Protein AF-A0A9P7AI96-F1 (afdb_monomer)

Solvent-accessible surface area (backbone atoms only — not comparable to full-atom values): 14450 Å² total; per-residue (Å²): 136,65,70,68,61,54,54,55,55,61,53,55,73,40,72,49,89,81,36,71,69,90,65,82,80,61,58,61,54,46,83,60,77,81,39,54,90,60,24,50,65,48,54,74,77,40,64,97,53,53,81,90,67,62,69,77,79,81,57,46,69,71,34,50,53,47,50,50,54,52,48,54,53,41,73,73,51,68,87,84,77,56,64,81,70,60,60,67,58,54,54,45,53,54,44,75,63,40,52,69,54,50,55,50,48,52,54,62,54,70,55,90,68,56,87,86,48,46,63,63,49,49,31,52,53,45,60,56,38,48,75,67,40,60,92,75,70,70,70,61,101,78,55,73,43,86,84,48,65,70,70,68,47,48,64,44,32,51,52,35,28,34,65,90,48,48,68,64,63,74,66,69,58,74,65,42,76,31,39,49,50,51,51,50,50,51,43,52,51,36,36,54,53,23,50,47,47,44,51,49,41,47,53,36,50,43,59,57,42,33,81,91,57,61,90,83,49,100,60,84,66,58,69,67,60,54,51,51,53,48,50,53,46,40,50,52,49,51,64,72,73,104

Secondary structure (DSSP, 8-state):
--HHHHHHHHHHTTSSTT---SS---GGG---TT-TTT-GGGSGGGTT--GGG---TT--HHHHHHHHHHHHHHHT--TT-S----HHHHHHHHHHHHHHHHHHHHHHHT----TTTHHHHHHHHHHHHTTTS-TT-PPPTTS--TT--GGGGHHHHHHHHHTTTHHHHHTT----HHHHHHHHHHHHHHHHHHHHHHHHHHHHHHTT--TT-GGG-SSPPPHHHHHHHHHHHHHHHHHHH-

Sequence (242 aa):
MHPAVEVTHSSSWHDHYPGESRIMLDFSGLISFYGTALVPSLAPRRVGLKRWDHRVGGILSEDIERVQGRLSQALARPPVTTSGIDWKTVLQVVVDQYASRLEFMHHLLNLTLDDGSIFNHAQQIQRRLLFYTVFAALPPNNSVTANATNSWAVPVFRECATSHTAFIVCHGTTLMPSERLLLQAVRKTTHEVCRVATKMWASGMILGVDPLYPHWQELRPETDHIRTLMGEWEEDVTQLLS

Structure (mmCIF, N/CA/C/O backbone):
data_AF-A0A9P7AI96-F1
#
_entry.id   AF-A0A9P7AI96-F1
#
loop_
_atom_site.group_PDB
_atom_site.id
_atom_site.type_symbol
_atom_site.label_atom_id
_atom_site.label_alt_id
_atom_site.label_comp_id
_atom_site.label_asym_id
_atom_site.label_entity_id
_atom_site.label_seq_id
_atom_site.pdbx_PDB_ins_code
_atom_site.Cartn_x
_atom_site.Cartn_y
_atom_site.Cartn_z
_atom_site.occupancy
_atom_site.B_iso_or_equiv
_atom_site.auth_seq_id
_atom_site.auth_comp_id
_atom_site.auth_asym_id
_atom_site.auth_atom_id
_atom_site.pdbx_PDB_model_num
ATOM 1 N N . MET A 1 1 ? 17.218 -33.748 24.751 1.00 45.06 1 MET A N 1
ATOM 2 C CA . MET A 1 1 ? 16.376 -32.979 23.810 1.00 45.06 1 MET A CA 1
ATOM 3 C C . MET A 1 1 ? 15.682 -31.892 24.609 1.00 45.06 1 MET A C 1
ATOM 5 O O . MET A 1 1 ? 15.047 -32.214 25.603 1.00 45.06 1 MET A O 1
ATOM 9 N N . HIS A 1 2 ? 15.940 -30.623 24.287 1.00 44.00 2 HIS A N 1
ATOM 10 C CA . HIS A 1 2 ? 15.500 -29.489 25.101 1.00 44.00 2 HIS A CA 1
ATOM 11 C C . HIS A 1 2 ? 14.066 -29.068 24.728 1.00 44.00 2 HIS A C 1
ATOM 13 O O . HIS A 1 2 ? 13.848 -28.699 23.574 1.00 44.00 2 HIS A O 1
ATOM 19 N N . PRO A 1 3 ? 13.119 -29.040 25.683 1.00 53.94 3 PRO A N 1
ATOM 20 C CA . PRO A 1 3 ? 11.704 -28.731 25.432 1.00 53.94 3 PRO A CA 1
ATOM 21 C C . PRO A 1 3 ? 11.465 -27.323 24.860 1.00 53.94 3 PRO A C 1
ATOM 23 O O . PRO A 1 3 ? 10.452 -27.082 24.215 1.00 53.94 3 PRO A O 1
ATOM 26 N N . ALA A 1 4 ? 12.415 -26.397 25.028 1.00 52.97 4 ALA A N 1
ATOM 27 C CA . ALA A 1 4 ? 12.338 -25.059 24.444 1.00 52.97 4 ALA A CA 1
ATOM 28 C C . ALA A 1 4 ? 12.363 -25.069 22.904 1.00 52.97 4 ALA A C 1
ATOM 30 O O . ALA A 1 4 ? 11.643 -24.292 22.289 1.00 52.97 4 ALA A O 1
ATOM 31 N N . VAL A 1 5 ? 13.136 -25.972 22.286 1.00 57.72 5 VAL A N 1
ATOM 32 C CA . VAL A 1 5 ? 13.220 -26.090 20.817 1.00 57.72 5 VAL A CA 1
ATOM 33 C C . VAL A 1 5 ? 11.913 -26.641 20.244 1.00 57.72 5 VAL A C 1
ATOM 35 O O . VAL A 1 5 ? 11.461 -26.219 19.182 1.00 57.72 5 VAL A O 1
ATOM 38 N N . GLU A 1 6 ? 11.278 -27.554 20.976 1.00 51.00 6 GLU A N 1
ATOM 39 C CA . GLU A 1 6 ? 10.023 -28.188 20.575 1.00 51.00 6 GLU A CA 1
ATOM 40 C C . GLU A 1 6 ? 8.841 -27.212 20.665 1.00 51.00 6 GLU A C 1
ATOM 42 O O . GLU A 1 6 ? 8.034 -27.163 19.743 1.00 51.00 6 GLU A O 1
ATOM 47 N N . VAL A 1 7 ? 8.806 -26.344 21.686 1.00 56.41 7 VAL A N 1
ATOM 48 C CA . VAL A 1 7 ? 7.798 -25.272 21.821 1.00 56.41 7 VAL A CA 1
ATOM 49 C C . VAL A 1 7 ? 7.956 -24.186 20.750 1.00 56.41 7 VAL A C 1
ATOM 51 O O . VAL A 1 7 ? 6.962 -23.707 20.197 1.00 56.41 7 VAL A O 1
ATOM 54 N N . THR A 1 8 ? 9.190 -23.794 20.413 1.00 59.78 8 THR A N 1
ATOM 55 C CA . THR A 1 8 ? 9.420 -22.835 19.319 1.00 59.78 8 THR A CA 1
ATOM 56 C C . THR A 1 8 ? 9.048 -23.429 17.965 1.00 59.78 8 THR A C 1
ATOM 58 O O . THR A 1 8 ? 8.465 -22.740 17.135 1.00 59.78 8 THR A O 1
ATOM 61 N N . HIS A 1 9 ? 9.325 -24.720 17.761 1.00 58.28 9 HIS A N 1
ATOM 62 C CA . HIS A 1 9 ? 8.985 -25.406 16.522 1.00 58.28 9 HIS A CA 1
ATOM 63 C C . HIS A 1 9 ? 7.481 -25.657 16.407 1.00 58.28 9 HIS A C 1
ATOM 65 O O . HIS A 1 9 ? 6.947 -25.503 15.325 1.00 58.28 9 HIS A O 1
ATOM 71 N N . SER A 1 10 ? 6.772 -25.990 17.493 1.00 57.62 10 SER A N 1
ATOM 72 C CA . SER A 1 10 ? 5.313 -26.179 17.471 1.00 57.62 10 SER A CA 1
ATOM 73 C C . SER A 1 10 ? 4.556 -24.874 17.207 1.00 57.62 10 SER A C 1
ATOM 75 O O . SER A 1 10 ? 3.517 -24.888 16.556 1.00 57.62 10 SER A O 1
ATOM 77 N N . SER A 1 11 ? 5.086 -23.746 17.692 1.00 57.94 11 SER A N 1
ATOM 78 C CA . SER A 1 11 ? 4.485 -22.422 17.493 1.00 57.94 11 SER A CA 1
ATOM 79 C C . SER A 1 11 ? 4.601 -21.957 16.039 1.00 57.94 11 SER A C 1
ATOM 81 O O . SER A 1 11 ? 3.646 -21.389 15.513 1.00 57.94 11 SER A O 1
ATOM 83 N N . SER A 1 12 ? 5.705 -22.286 15.355 1.00 64.62 12 SER A N 1
ATOM 84 C CA . SER A 1 12 ? 5.924 -21.853 13.971 1.00 64.62 12 SER A CA 1
ATOM 85 C C . SER A 1 12 ? 4.991 -22.506 12.945 1.00 64.62 12 SER A C 1
ATOM 87 O O . SER A 1 12 ? 4.754 -21.943 11.874 1.00 64.62 12 SER A O 1
ATOM 89 N N . TRP A 1 13 ? 4.380 -23.654 13.271 1.00 56.12 13 TRP A N 1
ATOM 90 C CA . TRP A 1 13 ? 3.351 -24.274 12.420 1.00 56.12 13 TRP A CA 1
ATOM 91 C C . TRP A 1 13 ? 2.093 -23.413 12.287 1.00 56.12 13 TRP A C 1
ATOM 93 O O . TRP A 1 13 ? 1.356 -23.566 11.314 1.00 56.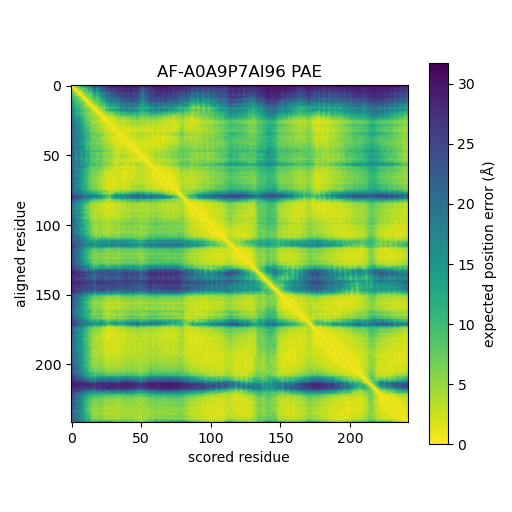12 13 TRP A O 1
ATOM 103 N N . HIS A 1 14 ? 1.849 -22.501 13.232 1.00 61.09 14 HIS A N 1
ATOM 104 C CA . HIS A 1 14 ? 0.712 -21.582 13.206 1.00 61.09 14 HIS A CA 1
ATOM 105 C C . HIS A 1 14 ? 1.072 -20.172 12.706 1.00 61.09 14 HIS A C 1
ATOM 107 O O . HIS A 1 14 ? 0.183 -19.323 12.644 1.00 61.09 14 HIS A O 1
ATOM 113 N N . ASP A 1 15 ? 2.326 -19.928 12.307 1.00 63.97 15 ASP A N 1
ATOM 114 C CA . ASP A 1 15 ? 2.778 -18.615 11.816 1.00 63.97 15 ASP A CA 1
ATOM 115 C C . ASP A 1 15 ? 2.247 -18.288 10.409 1.00 63.97 15 ASP A C 1
ATOM 117 O O . ASP A 1 15 ? 2.184 -17.123 10.016 1.00 63.97 15 ASP A O 1
ATOM 121 N N . HIS A 1 16 ? 1.838 -19.304 9.645 1.00 69.25 16 HIS A N 1
ATOM 122 C CA . HIS A 1 16 ? 1.348 -19.142 8.277 1.00 69.25 16 HIS A CA 1
ATOM 123 C C . HIS A 1 16 ? -0.180 -19.147 8.234 1.00 69.25 16 HIS A C 1
ATOM 125 O O . HIS A 1 16 ? -0.827 -19.938 8.923 1.00 69.25 16 HIS A O 1
ATOM 131 N N . TYR A 1 17 ? -0.769 -18.289 7.394 1.00 70.25 17 TYR A N 1
ATOM 132 C CA . TYR A 1 17 ? -2.218 -18.242 7.190 1.00 70.25 17 TYR A CA 1
ATOM 133 C C . TYR A 1 17 ? -2.779 -19.642 6.843 1.00 70.25 17 TYR A C 1
ATOM 135 O O . TYR A 1 17 ? -2.184 -20.342 6.022 1.00 70.25 17 TYR A O 1
ATOM 143 N N . PRO A 1 18 ? -3.921 -20.066 7.425 1.00 71.81 18 PRO A N 1
ATOM 144 C CA . PRO A 1 18 ? -4.840 -19.287 8.264 1.00 71.81 18 PRO A CA 1
ATOM 145 C C . PRO A 1 18 ? -4.467 -19.199 9.751 1.00 71.81 18 PRO A C 1
ATOM 147 O O . PRO A 1 18 ? -5.243 -18.599 10.507 1.00 71.81 18 PRO A O 1
ATOM 150 N N . GLY A 1 19 ? -3.322 -19.762 10.150 1.00 77.69 19 GLY A N 1
ATOM 151 C CA . GLY A 1 19 ? -2.830 -19.826 11.523 1.00 77.69 19 GLY A CA 1
ATOM 152 C C . GLY A 1 19 ? -3.783 -20.577 12.452 1.00 77.69 19 GLY A C 1
ATOM 153 O O . GLY A 1 19 ? -4.439 -21.544 12.056 1.00 77.69 19 GLY A O 1
ATOM 154 N N . GLU A 1 20 ? -3.890 -20.113 13.698 1.00 80.31 20 GLU A N 1
ATOM 155 C CA . GLU A 1 20 ? -4.934 -20.561 14.624 1.00 80.31 20 GLU A CA 1
ATOM 156 C C . GLU A 1 20 ? -6.314 -20.089 14.134 1.00 80.31 20 GLU A C 1
ATOM 158 O O . GLU A 1 20 ? -6.629 -18.899 14.119 1.00 80.31 20 GLU A O 1
ATOM 163 N N . SER A 1 21 ? -7.148 -21.041 13.720 1.00 79.94 21 SER A N 1
ATOM 164 C CA . SER A 1 21 ? -8.472 -20.787 13.140 1.00 79.94 21 SER A CA 1
ATOM 165 C C . SER A 1 21 ? -9.622 -20.999 14.124 1.00 79.94 21 SER A C 1
ATOM 167 O O . SER A 1 21 ? -10.738 -20.562 13.847 1.00 79.94 21 SER A O 1
ATOM 169 N N . ARG A 1 22 ? -9.366 -21.611 15.290 1.00 83.25 22 ARG A N 1
ATOM 170 C CA . ARG A 1 22 ? -10.374 -21.806 16.348 1.00 83.25 22 ARG A CA 1
ATOM 171 C C . ARG A 1 22 ? -10.683 -20.510 17.098 1.00 83.25 22 ARG A C 1
ATOM 173 O O . ARG A 1 22 ? -11.719 -20.418 17.750 1.00 83.25 22 ARG A O 1
ATOM 180 N N . ILE A 1 23 ? -9.796 -19.517 17.012 1.00 80.31 23 ILE A N 1
ATOM 181 C CA . ILE A 1 23 ? -9.973 -18.193 17.611 1.00 80.31 23 ILE A CA 1
ATOM 182 C C . ILE A 1 23 ? -10.429 -17.223 16.521 1.00 80.31 23 ILE A C 1
ATOM 184 O O . ILE A 1 23 ? -9.689 -16.915 15.587 1.00 80.31 23 ILE A O 1
ATOM 188 N N . MET A 1 24 ? -11.651 -16.714 16.656 1.00 81.44 24 MET A N 1
ATOM 189 C CA . MET A 1 24 ? -12.180 -15.672 15.779 1.00 81.44 24 MET A CA 1
ATOM 190 C C . MET A 1 24 ? -11.929 -14.299 16.399 1.00 81.44 24 MET A C 1
ATOM 192 O O . MET A 1 24 ? -12.411 -14.003 17.491 1.00 81.44 24 MET A O 1
ATOM 196 N N . LEU A 1 25 ? -11.167 -13.458 15.702 1.00 85.94 25 LEU A N 1
ATOM 197 C CA . LEU A 1 25 ? -10.899 -12.092 16.141 1.00 85.94 25 LEU A CA 1
ATOM 198 C C . LEU A 1 25 ? -12.109 -11.189 15.877 1.00 85.94 25 LEU A C 1
ATOM 200 O O . LEU A 1 25 ? -12.655 -11.170 14.774 1.00 85.94 25 LEU A O 1
ATOM 204 N N . ASP A 1 26 ? -12.481 -10.386 16.873 1.00 87.94 26 ASP A N 1
ATOM 205 C CA . ASP A 1 26 ? -13.500 -9.347 16.727 1.00 87.94 26 ASP A CA 1
ATOM 206 C C . ASP A 1 26 ? -12.894 -8.060 16.139 1.00 87.94 26 ASP A C 1
ATOM 208 O O . ASP A 1 26 ? -12.471 -7.148 16.854 1.00 87.94 26 ASP A O 1
ATOM 212 N N . PHE A 1 27 ? -12.860 -7.965 14.809 1.00 90.19 27 PHE A N 1
ATOM 213 C CA . PHE A 1 27 ? -12.368 -6.771 14.111 1.00 90.19 27 PHE A CA 1
ATOM 214 C C . PHE A 1 27 ? -13.239 -5.527 14.356 1.00 90.19 27 PHE A C 1
ATOM 216 O O . PHE A 1 27 ? -12.738 -4.396 14.332 1.00 90.19 27 PHE A O 1
ATOM 223 N N . SER A 1 28 ? -14.527 -5.703 14.658 1.00 89.44 28 SER A N 1
ATOM 224 C CA . SER A 1 28 ? -15.455 -4.606 14.965 1.00 89.44 28 SER A CA 1
ATOM 225 C C . SER A 1 28 ? -15.240 -4.014 16.370 1.00 89.44 28 SER A C 1
ATOM 227 O O . SER A 1 28 ? -15.646 -2.878 16.638 1.00 89.44 28 SER A O 1
ATOM 229 N N . GLY A 1 29 ? -14.571 -4.760 17.254 1.00 89.31 29 GLY A N 1
ATOM 230 C CA . GLY A 1 29 ? -14.118 -4.336 18.582 1.00 89.31 29 GLY A CA 1
ATOM 231 C C . GLY A 1 29 ? -12.631 -3.968 18.666 1.00 89.31 29 GLY A C 1
ATOM 232 O O . GLY A 1 29 ? -12.168 -3.579 19.737 1.00 89.31 29 GLY A O 1
ATOM 233 N N . LEU A 1 30 ? -11.877 -4.061 17.563 1.00 90.75 30 LEU A N 1
ATOM 234 C CA . LEU A 1 30 ? -10.433 -3.818 17.552 1.00 90.75 30 LEU A CA 1
ATOM 235 C C . LEU A 1 30 ? -10.080 -2.397 18.021 1.00 90.75 30 LEU A C 1
ATOM 237 O O . LEU A 1 30 ? -10.640 -1.398 17.560 1.00 90.75 30 LEU A O 1
ATOM 241 N N . ILE A 1 31 ? -9.063 -2.304 18.876 1.00 92.56 31 ILE A N 1
ATOM 242 C CA . ILE A 1 31 ? -8.480 -1.038 19.319 1.00 92.56 31 ILE A CA 1
ATOM 243 C C . ILE A 1 31 ? -7.074 -0.938 18.757 1.00 92.56 31 ILE A C 1
ATOM 245 O O . ILE A 1 31 ? -6.249 -1.828 18.947 1.00 92.56 31 ILE A O 1
ATOM 249 N N . SER A 1 32 ? -6.797 0.162 18.065 1.00 91.50 32 SER A N 1
ATOM 250 C CA . SER A 1 32 ? -5.503 0.392 17.442 1.00 91.50 32 SER A CA 1
ATOM 251 C C . SER A 1 32 ? -4.945 1.749 17.834 1.00 91.50 32 SER A C 1
ATOM 253 O O . SER A 1 32 ? -5.579 2.785 17.633 1.00 91.50 32 SER A O 1
ATOM 255 N N . PHE A 1 33 ? -3.702 1.741 18.309 1.00 93.19 33 PHE A N 1
ATOM 256 C CA . PHE A 1 33 ? -2.918 2.946 18.573 1.00 93.19 33 PHE A CA 1
ATOM 257 C C . PHE A 1 33 ? -2.411 3.616 17.285 1.00 93.19 33 PHE A C 1
ATOM 259 O O . PHE A 1 33 ? -1.790 4.677 17.343 1.00 93.19 33 PHE A O 1
ATOM 266 N N . TYR A 1 34 ? -2.640 3.011 16.115 1.00 90.94 34 TYR A N 1
ATOM 267 C CA . TYR A 1 34 ? -2.316 3.606 14.816 1.00 90.94 34 TYR A CA 1
ATOM 268 C C . TYR A 1 34 ? -3.404 4.553 14.297 1.00 90.94 34 TYR A C 1
ATOM 270 O O . TYR A 1 34 ? -3.131 5.361 13.411 1.00 90.94 34 TYR A O 1
ATOM 278 N N . GLY A 1 35 ? -4.617 4.502 14.855 1.00 90.00 35 GLY A N 1
ATOM 279 C CA . GLY A 1 35 ? -5.692 5.415 14.483 1.00 90.00 35 GLY A CA 1
ATOM 280 C C . GLY A 1 35 ? -5.448 6.819 15.031 1.00 90.00 35 GLY A C 1
ATOM 281 O O . GLY A 1 35 ? -5.635 7.053 16.222 1.00 90.00 35 GLY A O 1
ATOM 282 N N . THR A 1 36 ? -5.106 7.773 14.164 1.00 90.50 36 THR A N 1
ATOM 283 C CA . THR A 1 36 ? -4.853 9.174 14.557 1.00 90.50 36 THR A CA 1
ATOM 284 C C . THR A 1 36 ? -6.092 9.886 15.098 1.00 90.50 36 THR A C 1
ATOM 286 O O . THR A 1 36 ? -5.965 10.859 15.829 1.00 90.50 36 THR A O 1
ATOM 289 N N . ALA A 1 37 ? -7.294 9.385 14.798 1.00 91.06 37 ALA A N 1
ATOM 290 C CA . ALA A 1 37 ? -8.530 9.873 15.404 1.00 91.06 37 ALA A CA 1
ATOM 291 C C . ALA A 1 37 ? -8.644 9.499 16.895 1.00 91.06 37 ALA A C 1
ATOM 293 O O . ALA A 1 37 ? -9.174 10.278 17.685 1.00 91.06 37 ALA A O 1
ATOM 294 N N . LEU A 1 38 ? -8.152 8.315 17.282 1.00 93.00 38 LEU A N 1
ATOM 295 C CA . LEU A 1 38 ? -8.210 7.827 18.663 1.00 93.00 38 LEU A CA 1
ATOM 296 C C . LEU A 1 38 ? -6.993 8.284 19.471 1.00 93.00 38 LEU A C 1
ATOM 298 O O . LEU A 1 38 ? -7.151 8.703 20.611 1.00 93.00 38 LEU A O 1
ATOM 302 N N . VAL A 1 39 ? -5.804 8.214 18.867 1.00 94.81 39 VAL A N 1
ATOM 303 C CA . VAL A 1 39 ? -4.517 8.482 19.524 1.00 94.81 39 VAL A CA 1
ATOM 304 C C . VAL A 1 39 ? -3.649 9.420 18.661 1.00 94.81 39 VAL A C 1
ATOM 306 O O . VAL A 1 39 ? -2.632 8.994 18.097 1.00 94.81 39 VAL A O 1
ATOM 309 N N . PRO A 1 40 ? -4.057 10.689 18.462 1.00 94.88 40 PRO A N 1
ATOM 310 C CA . PRO A 1 40 ? -3.299 11.656 17.670 1.00 94.88 40 PRO A CA 1
ATOM 311 C C . PRO A 1 40 ? -1.906 11.939 18.242 1.00 94.88 40 PRO A C 1
ATOM 313 O O . PRO A 1 40 ? -0.987 12.216 17.469 1.00 94.88 40 PRO A O 1
ATOM 316 N N . SER A 1 41 ? -1.702 11.825 19.560 1.00 94.88 41 SER A N 1
ATOM 317 C CA . SER A 1 41 ? -0.440 12.215 20.196 1.00 94.88 41 SER A CA 1
ATOM 318 C C . SER A 1 41 ? 0.748 11.334 19.799 1.00 94.88 41 SER A C 1
ATOM 320 O O . SER A 1 41 ? 1.903 11.741 19.933 1.00 94.88 41 SER A O 1
ATOM 322 N N . LEU A 1 42 ? 0.487 10.115 19.317 1.00 94.31 42 LEU A N 1
ATOM 323 C CA . LEU A 1 42 ? 1.524 9.178 18.886 1.00 94.31 42 LEU A CA 1
ATOM 324 C C . LEU A 1 42 ? 1.943 9.364 17.424 1.00 94.31 42 LEU A C 1
ATOM 326 O O . LEU A 1 42 ? 2.996 8.863 17.042 1.00 94.31 42 LEU A O 1
ATOM 330 N N . ALA A 1 43 ? 1.161 10.068 16.600 1.00 92.75 43 ALA A N 1
ATOM 331 C CA . ALA A 1 43 ? 1.486 10.275 15.189 1.00 92.75 43 ALA A CA 1
ATOM 332 C C . ALA A 1 43 ? 2.836 10.993 14.965 1.00 92.75 43 ALA A C 1
ATOM 334 O O . ALA A 1 43 ? 3.686 10.418 14.284 1.00 92.75 43 ALA A O 1
ATOM 335 N N . PRO A 1 44 ? 3.105 12.176 15.562 1.00 92.94 44 PRO A N 1
ATOM 336 C CA . PRO A 1 44 ? 4.378 12.871 15.350 1.00 92.94 44 PRO A CA 1
ATOM 337 C C . PRO A 1 44 ? 5.576 12.091 15.905 1.00 92.94 44 PRO A C 1
ATOM 339 O O . PRO A 1 44 ? 6.681 12.208 15.392 1.00 92.94 44 PRO A O 1
ATOM 342 N N . ARG A 1 45 ? 5.361 11.240 16.916 1.00 91.50 45 ARG A N 1
ATOM 343 C CA . ARG A 1 45 ? 6.416 10.421 17.532 1.00 91.50 45 ARG A CA 1
ATOM 344 C C . ARG A 1 45 ? 6.904 9.273 16.646 1.00 91.50 45 ARG A C 1
ATOM 346 O O . ARG A 1 45 ? 7.895 8.644 16.990 1.00 91.50 45 ARG A O 1
ATOM 353 N N . ARG A 1 46 ? 6.196 8.968 15.558 1.00 91.56 46 ARG A N 1
ATOM 354 C CA . ARG A 1 46 ? 6.535 7.888 14.616 1.00 91.56 46 ARG A CA 1
ATOM 355 C C . ARG A 1 46 ? 7.281 8.386 13.383 1.00 91.56 46 ARG A C 1
ATOM 357 O O . ARG A 1 46 ? 7.784 7.577 12.614 1.00 91.56 46 ARG A O 1
ATOM 364 N N . VAL A 1 47 ? 7.332 9.699 13.169 1.00 90.69 47 VAL A N 1
ATOM 365 C CA . VAL A 1 47 ? 7.953 10.282 11.978 1.00 90.69 47 VAL A CA 1
ATOM 366 C C . VAL A 1 47 ? 9.440 9.929 11.947 1.00 90.69 47 VAL A C 1
ATOM 368 O O . VAL A 1 47 ? 10.147 10.131 12.931 1.00 90.69 47 VAL A O 1
ATOM 371 N N . GLY A 1 48 ? 9.901 9.387 10.817 1.00 88.31 48 GLY A N 1
ATOM 372 C CA . GLY A 1 48 ? 11.295 8.980 10.618 1.00 88.31 48 GLY A CA 1
ATOM 373 C C . GLY A 1 48 ? 11.711 7.701 11.354 1.00 88.31 48 GLY A C 1
ATOM 374 O O . GLY A 1 48 ? 12.882 7.336 11.298 1.00 88.31 48 GLY A O 1
ATOM 375 N N . LEU A 1 49 ? 10.786 7.016 12.036 1.00 90.25 49 LEU A N 1
ATOM 376 C CA . LEU A 1 49 ? 11.055 5.747 12.709 1.00 90.25 49 LEU A CA 1
ATOM 377 C C . LEU A 1 49 ? 10.562 4.566 11.878 1.00 90.25 49 LEU A C 1
ATOM 379 O O . LEU A 1 49 ? 9.542 4.643 11.194 1.00 90.25 49 LEU A O 1
ATOM 383 N N . LYS A 1 50 ? 11.259 3.435 12.001 1.00 87.31 50 LYS A N 1
ATOM 384 C CA . LYS A 1 50 ? 10.793 2.173 11.429 1.00 87.31 50 LYS A CA 1
ATOM 385 C C . LYS A 1 50 ? 9.661 1.604 12.279 1.00 87.31 50 LYS A C 1
ATOM 387 O O . LYS A 1 50 ? 9.574 1.846 13.485 1.00 87.31 50 LYS A O 1
ATOM 392 N N . ARG A 1 51 ? 8.801 0.779 11.673 1.00 84.75 51 ARG A N 1
ATOM 393 C CA . ARG A 1 51 ? 7.601 0.240 12.342 1.00 84.75 51 ARG A CA 1
ATOM 394 C C . ARG A 1 51 ? 7.912 -0.496 13.652 1.00 84.75 51 ARG A C 1
ATOM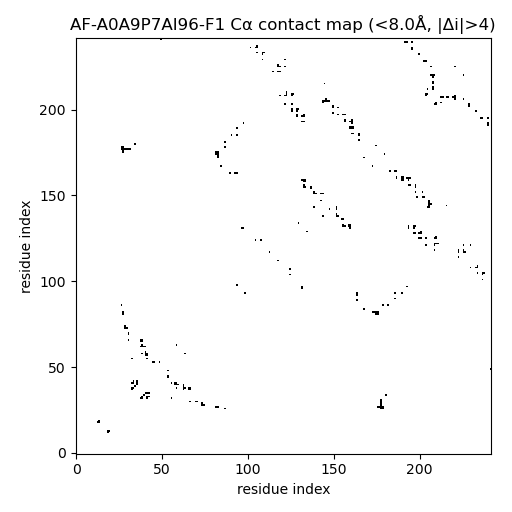 396 O O . ARG A 1 51 ? 7.150 -0.372 14.608 1.00 84.75 51 ARG A O 1
ATOM 403 N N . TRP A 1 52 ? 9.015 -1.241 13.712 1.00 87.50 52 TRP A N 1
ATOM 404 C CA . TRP A 1 52 ? 9.441 -1.966 14.918 1.00 87.50 52 TRP A CA 1
ATOM 405 C C . TRP A 1 52 ? 10.024 -1.064 16.010 1.00 87.50 52 TRP A C 1
ATOM 407 O O . TRP A 1 52 ? 10.163 -1.513 17.147 1.00 87.50 52 TRP A O 1
ATOM 417 N N . ASP A 1 53 ? 10.305 0.203 15.709 1.00 90.69 53 ASP A N 1
ATOM 418 C CA . ASP A 1 53 ? 10.759 1.218 16.664 1.00 90.69 53 ASP A CA 1
ATOM 419 C C . ASP A 1 53 ? 9.601 2.064 17.205 1.00 90.69 53 ASP A C 1
ATOM 421 O O . ASP A 1 53 ? 9.775 2.849 18.136 1.00 90.69 53 ASP A O 1
ATOM 425 N N . HIS A 1 54 ? 8.382 1.872 16.693 1.00 93.06 54 HIS A N 1
ATOM 426 C CA . HIS A 1 54 ? 7.205 2.531 17.239 1.00 93.06 54 HIS A CA 1
ATOM 427 C C . HIS A 1 54 ? 6.957 2.085 18.685 1.00 93.06 54 HIS A C 1
ATOM 429 O O . HIS A 1 54 ? 6.903 0.893 19.004 1.00 93.06 54 HIS A O 1
ATOM 435 N N . ARG A 1 55 ? 6.773 3.058 19.578 1.00 91.06 55 ARG A N 1
ATOM 436 C CA . ARG A 1 55 ? 6.456 2.835 20.993 1.00 91.06 55 ARG A CA 1
ATOM 437 C C . ARG A 1 55 ? 5.181 3.583 21.366 1.00 91.06 55 ARG A C 1
ATOM 439 O O . ARG A 1 55 ? 4.835 4.593 20.759 1.00 91.06 55 ARG A O 1
ATOM 446 N N . VAL A 1 56 ? 4.489 3.077 22.386 1.00 92.12 56 VAL A N 1
ATOM 447 C CA . VAL A 1 56 ? 3.322 3.745 22.998 1.00 92.12 56 VAL A CA 1
ATOM 448 C C . VAL A 1 56 ? 3.763 4.788 24.041 1.00 92.12 56 VAL A C 1
ATOM 450 O O . VAL A 1 56 ? 2.965 5.603 24.490 1.00 92.12 56 VAL A O 1
ATOM 453 N N . GLY A 1 57 ? 5.050 4.802 24.409 1.00 90.88 57 GLY A N 1
ATOM 454 C CA . GLY A 1 57 ? 5.612 5.770 25.349 1.00 90.88 57 GLY A CA 1
ATOM 455 C C . GLY A 1 57 ? 5.386 7.222 24.913 1.00 90.88 57 GLY A C 1
ATOM 456 O O . GLY A 1 57 ? 5.552 7.570 23.744 1.00 90.88 57 GLY A O 1
ATOM 457 N N . GLY A 1 58 ? 5.007 8.075 25.869 1.00 86.81 58 GLY A N 1
ATOM 458 C CA . GLY A 1 58 ? 4.718 9.490 25.618 1.00 86.81 58 GLY A CA 1
ATOM 459 C C . GLY A 1 58 ? 3.337 9.769 25.011 1.00 86.81 58 GLY A C 1
ATOM 460 O O . GLY A 1 58 ? 3.125 10.864 24.481 1.00 86.81 58 GLY A O 1
ATOM 461 N N . ILE A 1 59 ? 2.421 8.795 25.063 1.00 94.94 59 ILE A N 1
ATOM 462 C CA . ILE A 1 59 ? 0.984 9.010 24.852 1.00 94.94 59 ILE A CA 1
ATOM 463 C C . ILE A 1 59 ? 0.438 10.011 25.886 1.00 94.94 59 ILE A C 1
ATOM 465 O O . ILE A 1 59 ? 0.847 9.988 27.047 1.00 94.94 59 ILE A O 1
ATOM 469 N N . LEU A 1 60 ? -0.451 10.911 25.460 1.00 96.06 60 LEU A N 1
ATOM 470 C CA . LEU A 1 60 ? -1.083 11.882 26.359 1.00 96.06 60 LEU A CA 1
ATOM 471 C C . LEU A 1 60 ? -2.176 11.220 27.204 1.00 96.06 60 LEU A C 1
ATOM 473 O O . LEU A 1 60 ? -2.838 10.290 26.745 1.00 96.06 60 LEU A O 1
ATOM 477 N N . SER A 1 61 ? -2.405 11.733 28.415 1.00 96.31 61 SER A N 1
ATOM 478 C CA . SER A 1 61 ? -3.452 11.222 29.313 1.00 96.31 61 SER A CA 1
ATOM 479 C C . SER A 1 61 ? -4.839 11.247 28.666 1.00 96.31 61 SER A C 1
ATOM 481 O O . SER A 1 61 ? -5.576 10.274 28.770 1.00 96.31 61 SER A O 1
ATOM 483 N N . GLU A 1 62 ? -5.151 12.294 27.899 1.00 96.38 62 GLU A N 1
ATOM 484 C CA . GLU A 1 62 ? -6.408 12.416 27.146 1.00 96.38 62 GLU A CA 1
ATOM 485 C C . GLU A 1 62 ? -6.592 11.286 26.117 1.00 96.38 62 GLU A C 1
ATOM 487 O O . GLU A 1 62 ? -7.694 10.775 25.906 1.00 96.38 62 GLU A O 1
ATOM 492 N N . ASP A 1 63 ? -5.509 10.863 25.463 1.00 96.94 63 ASP A N 1
ATOM 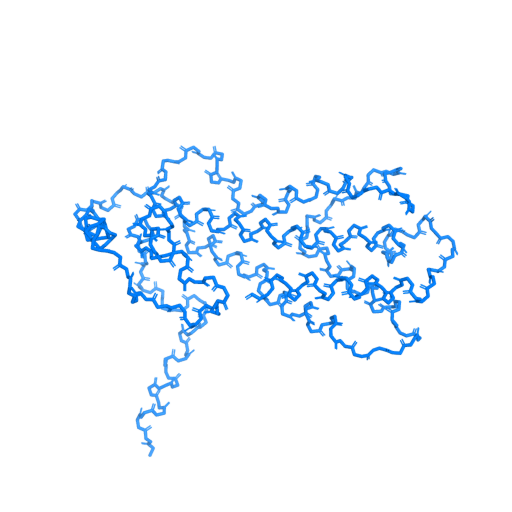493 C CA . ASP A 1 63 ? -5.535 9.752 24.512 1.00 96.94 63 ASP A CA 1
ATOM 494 C C . ASP A 1 63 ? -5.703 8.416 25.248 1.00 96.94 63 ASP A C 1
ATOM 496 O O . ASP A 1 63 ? -6.436 7.546 24.774 1.00 96.94 63 ASP A O 1
ATOM 500 N N . ILE A 1 64 ? -5.075 8.256 26.420 1.00 96.12 64 ILE A N 1
ATOM 501 C CA . ILE A 1 64 ? -5.261 7.078 27.281 1.00 96.12 64 ILE A CA 1
ATOM 502 C C . ILE A 1 64 ? -6.730 6.958 27.698 1.00 96.12 64 ILE A C 1
ATOM 504 O O . ILE A 1 64 ? -7.316 5.887 27.540 1.00 96.12 64 ILE A O 1
ATOM 508 N N . GLU A 1 65 ? -7.338 8.041 28.181 1.00 97.00 65 GLU A N 1
ATOM 509 C CA . GLU A 1 65 ? -8.744 8.063 28.599 1.00 97.00 65 GLU A CA 1
ATOM 510 C C . GLU A 1 65 ? -9.678 7.701 27.440 1.00 97.00 65 GLU A C 1
ATOM 512 O O . GLU A 1 65 ? -10.585 6.879 27.597 1.00 97.00 65 GLU A O 1
ATOM 517 N N . ARG A 1 66 ? -9.420 8.227 26.235 1.00 95.69 66 ARG A N 1
ATOM 518 C CA . ARG A 1 66 ? -10.181 7.857 25.032 1.00 95.69 66 ARG A CA 1
ATOM 519 C C . ARG A 1 66 ? -10.029 6.385 24.670 1.00 95.69 66 ARG A C 1
ATOM 521 O O . ARG A 1 66 ? -11.020 5.740 24.322 1.00 95.69 66 ARG A O 1
ATOM 528 N N . VAL A 1 67 ? -8.816 5.838 24.751 1.00 95.38 67 VAL A N 1
ATOM 529 C CA . VAL A 1 67 ? -8.554 4.411 24.505 1.00 95.38 67 VAL A CA 1
ATOM 530 C C . VAL A 1 67 ? -9.287 3.542 25.525 1.00 95.38 67 VAL A C 1
ATOM 532 O O . VAL A 1 67 ? -9.949 2.582 25.133 1.00 95.38 67 VAL A O 1
ATOM 535 N N . GLN A 1 68 ? -9.226 3.891 26.810 1.00 96.00 68 GLN A N 1
ATOM 536 C CA . GLN A 1 68 ? -9.934 3.178 27.875 1.00 96.00 68 GLN A CA 1
ATOM 537 C C . GLN A 1 68 ? -11.451 3.248 27.687 1.00 96.00 68 GLN A C 1
ATOM 539 O O . GLN A 1 68 ? -12.124 2.222 27.743 1.00 96.00 68 GLN A O 1
ATOM 544 N N . GLY A 1 69 ? -11.995 4.426 27.372 1.00 95.19 69 GLY A N 1
ATOM 545 C CA . GLY A 1 69 ? -13.413 4.587 27.059 1.00 95.19 69 GLY A CA 1
ATOM 546 C C . GLY A 1 69 ? -13.838 3.737 25.861 1.00 95.19 69 GLY A C 1
ATOM 547 O O . GLY A 1 69 ? -14.876 3.073 25.898 1.00 95.19 69 GLY A O 1
ATOM 548 N N . ARG A 1 70 ? -13.006 3.686 24.813 1.00 92.44 70 ARG A N 1
ATOM 549 C CA . ARG A 1 70 ? -13.253 2.843 23.639 1.00 92.44 70 ARG A CA 1
ATOM 550 C C . ARG A 1 70 ? -13.217 1.352 23.976 1.00 92.44 70 ARG A C 1
ATOM 552 O O . ARG A 1 70 ? -14.041 0.609 23.449 1.00 92.44 70 ARG A O 1
ATOM 559 N N . LEU A 1 71 ? -12.307 0.930 24.853 1.00 94.19 71 LEU A N 1
ATOM 560 C CA . LEU A 1 71 ? -12.224 -0.446 25.341 1.00 94.19 71 LEU A CA 1
ATOM 561 C C . LEU A 1 71 ? -13.472 -0.845 26.118 1.00 94.19 71 LEU A C 1
ATOM 563 O O . LEU A 1 71 ? -14.079 -1.865 25.802 1.00 94.19 71 LEU A O 1
ATOM 567 N N . SER A 1 72 ? -13.905 -0.012 27.060 1.00 94.31 72 SER A N 1
ATOM 568 C CA . SER A 1 72 ? -15.129 -0.253 27.826 1.00 94.31 72 SER 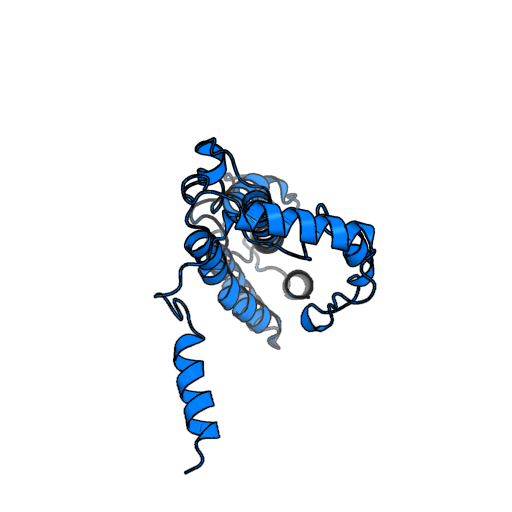A CA 1
ATOM 569 C C . SER A 1 72 ? -16.352 -0.390 26.914 1.00 94.31 72 SER A C 1
ATOM 571 O O . SER A 1 72 ? -17.155 -1.303 27.090 1.00 94.31 72 SER A O 1
ATOM 573 N N . GLN A 1 73 ? -16.467 0.457 25.884 1.00 90.69 73 GLN A N 1
ATOM 574 C CA . GLN A 1 73 ? -17.538 0.352 24.886 1.00 90.69 73 GLN A CA 1
ATOM 575 C C . GLN A 1 73 ? -17.465 -0.940 24.066 1.00 90.69 73 GLN A C 1
ATOM 577 O O . GLN A 1 73 ? -18.501 -1.535 23.784 1.00 90.69 73 GLN A O 1
ATOM 582 N N . ALA A 1 74 ? -16.265 -1.365 23.659 1.00 89.50 74 ALA A N 1
ATOM 583 C CA . ALA A 1 74 ? -16.084 -2.589 22.885 1.00 89.50 74 ALA A CA 1
ATOM 584 C C . ALA A 1 74 ? -16.451 -3.838 23.703 1.00 89.50 74 ALA A C 1
ATOM 586 O O . ALA A 1 74 ? -17.114 -4.726 23.177 1.00 89.50 74 ALA A O 1
ATOM 587 N N . LEU A 1 75 ? -16.084 -3.872 24.988 1.00 90.00 75 LEU A N 1
ATOM 588 C CA . LEU A 1 75 ? -16.380 -4.986 25.896 1.00 90.00 75 LEU A CA 1
ATOM 589 C C . LEU A 1 75 ? -17.862 -5.069 26.289 1.00 90.00 75 LEU A C 1
ATOM 591 O O . LEU A 1 75 ? -18.383 -6.162 26.477 1.00 90.00 75 LEU A O 1
ATOM 595 N N . ALA A 1 76 ? -18.552 -3.931 26.400 1.00 90.44 76 ALA A N 1
ATOM 596 C CA . ALA A 1 76 ? -19.980 -3.885 26.729 1.00 90.44 76 ALA A CA 1
ATOM 597 C C . ALA A 1 76 ? -20.903 -4.164 25.524 1.00 90.44 76 ALA A C 1
ATOM 599 O O . ALA A 1 76 ? -22.127 -4.193 25.664 1.00 90.44 76 ALA A O 1
ATOM 600 N N . ARG A 1 77 ? -20.338 -4.318 24.322 1.00 86.12 77 ARG A N 1
ATOM 601 C CA . ARG A 1 77 ? -21.087 -4.401 23.068 1.00 86.12 77 ARG A CA 1
ATOM 602 C C . ARG A 1 77 ? -21.733 -5.784 22.874 1.00 86.12 77 ARG A C 1
ATOM 604 O O . ARG A 1 77 ? -21.050 -6.796 23.014 1.00 86.12 77 ARG A O 1
ATOM 611 N N . PRO A 1 78 ? -23.007 -5.858 22.440 1.00 81.25 78 PRO A N 1
ATOM 612 C CA . PRO A 1 78 ? -23.629 -7.130 22.092 1.00 81.25 78 PRO A CA 1
ATOM 613 C C . PRO A 1 78 ? -23.086 -7.695 20.758 1.00 81.25 78 PRO A C 1
ATOM 615 O O . PRO A 1 78 ? -22.834 -6.919 19.826 1.00 81.25 78 PRO A O 1
ATOM 618 N N . PRO A 1 79 ? -22.984 -9.034 20.605 1.00 70.56 79 PRO A N 1
ATOM 619 C CA . PRO A 1 79 ? -22.333 -9.685 19.456 1.00 70.56 79 PRO A CA 1
ATOM 620 C C . PRO A 1 79 ? -22.904 -9.328 18.072 1.00 70.56 79 PRO A C 1
ATOM 622 O O . PRO A 1 79 ? -22.181 -9.344 17.084 1.00 70.56 79 PRO A O 1
ATOM 625 N N . VAL A 1 80 ? -24.190 -8.970 17.991 1.00 63.16 80 VAL A N 1
ATOM 626 C CA . VAL A 1 80 ? -24.945 -8.800 16.728 1.00 63.16 80 VAL A CA 1
ATOM 627 C C . VAL A 1 80 ? -24.656 -7.466 16.012 1.00 63.16 80 VAL A C 1
ATOM 629 O O . VAL A 1 80 ? -25.136 -7.220 14.916 1.00 63.16 80 VAL A O 1
ATOM 632 N N . THR A 1 81 ? -23.861 -6.575 16.603 1.00 64.25 81 THR A N 1
ATOM 633 C CA . THR A 1 81 ? -23.665 -5.197 16.099 1.00 64.25 81 THR A CA 1
ATOM 634 C C . THR A 1 81 ? -22.520 -5.040 15.087 1.00 64.25 81 THR A C 1
ATOM 636 O O . THR A 1 81 ? -21.983 -3.945 14.934 1.00 64.25 81 THR A O 1
ATOM 639 N N . THR A 1 82 ? -22.084 -6.118 14.430 1.00 76.25 82 THR A N 1
ATOM 640 C CA . THR A 1 82 ? -20.980 -6.072 13.453 1.00 76.25 82 THR A CA 1
ATOM 641 C C . THR A 1 82 ? -21.485 -5.790 12.037 1.00 76.25 82 THR A C 1
ATOM 643 O O . THR A 1 82 ? -22.647 -6.029 11.716 1.00 76.25 82 THR A O 1
ATOM 646 N N . SER A 1 83 ? -20.604 -5.295 11.163 1.00 83.94 83 SER A N 1
ATOM 647 C CA . SER A 1 83 ? -20.940 -5.020 9.756 1.00 83.94 83 SER A CA 1
ATOM 648 C C . SER A 1 83 ? -21.175 -6.276 8.902 1.00 83.94 83 SER A C 1
ATOM 650 O O . SER A 1 83 ? -21.579 -6.157 7.748 1.00 83.94 83 SER A O 1
ATOM 652 N N . GLY A 1 84 ? -20.887 -7.471 9.431 1.00 85.50 84 GLY A N 1
ATOM 653 C CA . GLY A 1 84 ? -20.911 -8.731 8.678 1.00 85.50 84 GLY A CA 1
ATOM 654 C C . GLY A 1 84 ? -19.755 -8.897 7.682 1.00 85.50 84 GLY A C 1
ATOM 655 O O . GLY A 1 84 ? -19.699 -9.903 6.981 1.00 85.50 84 GLY A O 1
ATOM 656 N N . ILE A 1 85 ? -18.824 -7.941 7.617 1.00 88.94 85 ILE A N 1
ATOM 657 C CA . ILE A 1 85 ? -17.660 -8.007 6.731 1.00 88.94 85 ILE A CA 1
ATOM 658 C C . ILE A 1 85 ? -16.607 -8.930 7.337 1.00 88.94 85 ILE A C 1
ATOM 660 O O . ILE A 1 85 ? -16.150 -8.726 8.465 1.00 88.94 85 ILE A O 1
ATOM 664 N N . ASP A 1 86 ? -16.156 -9.902 6.548 1.00 88.62 86 ASP A N 1
ATOM 665 C CA . ASP A 1 86 ? -15.006 -10.731 6.890 1.00 88.62 86 ASP A CA 1
ATOM 666 C C . ASP A 1 86 ? -13.693 -9.957 6.675 1.00 88.62 86 ASP A C 1
ATOM 668 O O . ASP A 1 86 ? -13.005 -10.079 5.657 1.00 88.62 86 ASP A O 1
ATOM 672 N N . TRP A 1 87 ? -13.348 -9.126 7.661 1.00 91.12 87 TRP A N 1
ATOM 673 C CA . TRP A 1 87 ? -12.119 -8.333 7.659 1.00 91.12 87 TRP A CA 1
ATOM 674 C C . TRP A 1 87 ? -10.851 -9.188 7.603 1.00 91.12 87 TRP A C 1
ATOM 676 O O . TRP A 1 87 ? -9.861 -8.730 7.034 1.00 91.12 87 TRP A O 1
ATOM 686 N N . LYS A 1 88 ? -10.870 -10.420 8.136 1.00 89.69 88 LYS A N 1
ATOM 687 C CA . LYS A 1 88 ? -9.728 -11.342 8.035 1.00 89.69 88 LYS A CA 1
ATOM 688 C C . LYS A 1 88 ? -9.451 -11.645 6.568 1.00 89.69 88 LYS A C 1
ATOM 690 O O . LYS A 1 88 ? -8.320 -11.481 6.118 1.00 89.69 88 LYS A O 1
ATOM 695 N N . THR A 1 89 ? -10.485 -12.033 5.827 1.00 89.50 89 THR A N 1
ATOM 696 C CA . THR A 1 89 ? -10.364 -12.348 4.400 1.00 89.50 89 THR A CA 1
ATOM 697 C C . THR A 1 89 ? -10.001 -11.115 3.576 1.00 89.50 89 THR A C 1
ATOM 699 O O . THR A 1 89 ? -9.106 -11.194 2.741 1.00 89.50 89 THR A O 1
ATOM 702 N N . VAL A 1 90 ? -10.602 -9.949 3.848 1.00 91.25 90 VAL A N 1
ATOM 703 C CA . VAL A 1 90 ? -10.249 -8.699 3.144 1.00 91.25 90 VAL A CA 1
ATOM 704 C C . VAL A 1 90 ? -8.766 -8.358 3.309 1.00 91.25 90 VAL A C 1
ATOM 706 O O . VAL A 1 90 ? -8.095 -8.052 2.325 1.00 91.25 90 VAL A O 1
ATOM 709 N N . LEU A 1 91 ? -8.241 -8.418 4.536 1.00 91.75 91 LEU A N 1
ATOM 710 C CA . LEU A 1 91 ? -6.828 -8.138 4.803 1.00 91.75 91 LEU A CA 1
ATOM 711 C C . LEU A 1 91 ? -5.916 -9.184 4.153 1.00 91.75 91 LEU A C 1
ATOM 713 O O . LEU A 1 91 ? -4.903 -8.813 3.560 1.00 91.75 91 LEU A O 1
ATOM 717 N N . GLN A 1 92 ? -6.289 -10.465 4.221 1.00 90.62 92 GLN A N 1
ATOM 718 C CA . GLN A 1 92 ? -5.497 -11.541 3.633 1.00 90.62 92 GLN A CA 1
ATOM 719 C C . GLN A 1 92 ? -5.388 -11.402 2.114 1.00 90.62 92 GLN A C 1
ATOM 721 O O . GLN A 1 92 ? -4.291 -11.511 1.583 1.00 90.62 92 GLN A O 1
ATOM 726 N N . VAL A 1 93 ? -6.483 -11.075 1.421 1.00 89.44 93 VAL A N 1
ATOM 727 C CA . VAL A 1 93 ? -6.472 -10.874 -0.037 1.00 89.44 93 VAL A CA 1
ATOM 728 C C . VAL A 1 93 ? -5.475 -9.788 -0.443 1.00 89.44 93 VAL A C 1
ATOM 730 O O . VAL A 1 93 ? -4.765 -9.948 -1.430 1.00 89.44 93 VAL A O 1
ATOM 733 N N . VAL A 1 94 ? -5.376 -8.699 0.323 1.00 91.06 94 VAL A N 1
ATOM 734 C CA . VAL A 1 94 ? -4.401 -7.629 0.055 1.00 91.06 94 VAL A CA 1
ATOM 735 C C . VAL A 1 94 ? -2.968 -8.141 0.237 1.00 91.06 94 VAL A C 1
ATOM 737 O O . VAL A 1 94 ? -2.104 -7.851 -0.589 1.00 91.06 94 VAL A O 1
ATOM 740 N N . VAL A 1 95 ? -2.707 -8.919 1.290 1.00 90.44 95 VAL A N 1
ATOM 741 C CA . VAL A 1 95 ? -1.386 -9.524 1.531 1.00 90.44 95 VAL A CA 1
ATOM 742 C C . VAL A 1 95 ? -1.026 -10.504 0.413 1.00 90.44 95 VAL A C 1
ATOM 744 O O . VAL A 1 95 ? 0.029 -10.354 -0.200 1.00 90.44 95 VAL A O 1
ATOM 747 N N . ASP A 1 96 ? -1.917 -11.441 0.095 1.00 88.19 96 ASP A N 1
ATOM 748 C CA . ASP A 1 96 ? -1.728 -12.452 -0.951 1.00 88.19 96 ASP A CA 1
ATOM 749 C C . ASP A 1 96 ? -1.529 -11.822 -2.331 1.00 88.19 96 ASP A C 1
ATOM 751 O O . ASP A 1 96 ? -0.792 -12.351 -3.169 1.00 88.19 96 ASP A O 1
ATOM 755 N N . GLN A 1 97 ? -2.176 -10.681 -2.578 1.00 86.12 97 GLN A N 1
ATOM 756 C CA . GLN A 1 97 ? -2.061 -9.959 -3.834 1.00 86.12 97 GLN A CA 1
ATOM 757 C C . GLN A 1 97 ? -0.736 -9.196 -3.947 1.00 86.12 97 GLN A C 1
ATOM 759 O O . GLN A 1 97 ? -0.140 -9.198 -5.024 1.00 86.12 97 GLN A O 1
ATOM 764 N N . TYR A 1 98 ? -0.232 -8.573 -2.880 1.00 89.69 98 TYR A N 1
ATOM 765 C CA . TYR A 1 98 ? 0.874 -7.618 -3.017 1.00 89.69 98 TYR A CA 1
ATOM 766 C C . TYR A 1 98 ? 2.185 -8.025 -2.344 1.00 89.69 98 TYR A C 1
ATOM 768 O O . TYR A 1 98 ? 3.235 -7.728 -2.905 1.00 89.69 98 TYR A O 1
ATOM 776 N N . ALA A 1 99 ? 2.170 -8.707 -1.196 1.00 87.00 99 ALA A N 1
ATOM 777 C CA . ALA A 1 99 ? 3.361 -8.849 -0.351 1.00 87.00 99 ALA A CA 1
ATOM 778 C C . ALA A 1 99 ? 4.542 -9.526 -1.073 1.00 87.00 99 ALA A C 1
ATOM 780 O O . ALA A 1 99 ? 5.555 -8.884 -1.344 1.00 87.00 99 ALA A O 1
ATOM 781 N N . SER A 1 100 ? 4.382 -10.791 -1.471 1.00 85.00 100 SER A N 1
ATOM 782 C CA . SER A 1 100 ? 5.448 -11.554 -2.141 1.00 85.00 100 SER A CA 1
ATOM 783 C C . SER A 1 100 ? 5.837 -10.968 -3.498 1.00 85.00 100 SER A C 1
ATOM 785 O O . SER A 1 100 ? 6.993 -11.049 -3.914 1.00 85.00 100 SER A O 1
ATOM 787 N N . ARG A 1 101 ? 4.883 -10.347 -4.201 1.00 88.69 101 ARG A N 1
ATOM 788 C CA . ARG A 1 101 ? 5.148 -9.728 -5.500 1.00 88.69 101 ARG A CA 1
ATOM 789 C C . ARG A 1 101 ? 6.024 -8.488 -5.341 1.00 88.69 101 ARG A C 1
ATOM 791 O O . ARG A 1 101 ? 6.891 -8.287 -6.190 1.00 88.69 101 ARG A O 1
ATOM 798 N N . LEU A 1 102 ? 5.804 -7.669 -4.309 1.00 91.50 102 LEU A N 1
ATOM 799 C CA . LEU A 1 102 ? 6.584 -6.448 -4.078 1.00 91.50 102 LEU A CA 1
ATOM 800 C C . LEU A 1 102 ? 8.016 -6.784 -3.672 1.00 91.50 102 LEU A C 1
ATOM 802 O O . LEU A 1 102 ? 8.949 -6.183 -4.195 1.00 91.50 102 LEU A O 1
ATOM 806 N N . GLU A 1 103 ? 8.194 -7.790 -2.816 1.00 88.69 103 GLU A N 1
ATOM 807 C CA . GLU A 1 103 ? 9.521 -8.311 -2.467 1.00 88.69 103 GLU A CA 1
ATOM 808 C C . GLU A 1 103 ? 10.259 -8.828 -3.706 1.00 88.69 103 GLU A C 1
ATOM 810 O O . GLU A 1 103 ? 11.420 -8.486 -3.937 1.00 88.69 103 GLU A O 1
ATOM 815 N N . PHE A 1 104 ? 9.568 -9.600 -4.548 1.00 88.94 104 PHE A N 1
ATOM 816 C CA . PHE A 1 104 ? 10.129 -10.086 -5.803 1.00 88.94 104 PHE A CA 1
ATOM 817 C C . PHE A 1 104 ? 10.453 -8.943 -6.777 1.00 88.94 104 PHE A C 1
ATOM 819 O O . PHE A 1 104 ? 11.501 -8.968 -7.415 1.00 88.94 104 PHE A O 1
ATOM 826 N N . MET A 1 105 ? 9.595 -7.924 -6.872 1.00 91.38 105 MET A N 1
ATOM 827 C CA . MET A 1 105 ? 9.822 -6.746 -7.715 1.00 91.38 105 MET A CA 1
ATOM 828 C C . MET A 1 105 ? 11.064 -5.972 -7.269 1.00 91.38 105 MET A C 1
ATOM 830 O O . MET A 1 105 ? 11.927 -5.677 -8.089 1.00 91.38 105 MET A O 1
ATOM 834 N N . HIS A 1 106 ? 11.184 -5.705 -5.969 1.00 92.12 106 HIS A N 1
ATOM 835 C CA . HIS A 1 106 ? 12.355 -5.059 -5.383 1.00 92.12 106 HIS A CA 1
ATOM 836 C C . HIS A 1 106 ? 13.633 -5.870 -5.640 1.00 92.12 106 HIS A C 1
ATOM 838 O O . HIS A 1 106 ? 14.655 -5.316 -6.033 1.00 92.12 106 HIS A O 1
ATOM 844 N N . HIS A 1 107 ? 13.572 -7.199 -5.505 1.00 90.81 107 HIS A N 1
ATOM 845 C CA . HIS A 1 107 ? 14.701 -8.059 -5.853 1.00 90.81 107 HIS A CA 1
ATOM 846 C C . HIS A 1 107 ? 15.093 -7.945 -7.332 1.00 90.81 107 HIS A C 1
ATOM 848 O O . HIS A 1 107 ? 16.278 -7.816 -7.625 1.00 90.81 107 HIS A O 1
ATOM 854 N N . LEU A 1 108 ? 14.123 -7.973 -8.255 1.00 90.75 108 LEU A N 1
ATOM 855 C CA . LEU A 1 108 ? 14.390 -7.857 -9.690 1.00 90.75 108 LEU A CA 1
ATOM 856 C C . LEU A 1 108 ? 15.002 -6.505 -10.069 1.00 90.75 108 LEU A C 1
ATOM 858 O O . LEU A 1 108 ? 15.851 -6.472 -10.957 1.00 90.75 108 LEU A O 1
ATOM 862 N N . LEU A 1 109 ? 14.571 -5.415 -9.435 1.00 92.12 109 LEU A N 1
ATOM 863 C CA . LEU A 1 109 ? 15.080 -4.069 -9.712 1.00 92.12 109 LEU A CA 1
ATOM 864 C C . LEU A 1 109 ? 16.531 -3.892 -9.242 1.00 92.12 109 LEU A C 1
ATOM 866 O O . LEU A 1 109 ? 17.309 -3.260 -9.943 1.00 92.12 109 LEU A O 1
ATOM 870 N N . ASN A 1 110 ? 16.922 -4.545 -8.145 1.00 90.56 110 ASN A N 1
ATOM 871 C CA . ASN A 1 110 ? 18.268 -4.426 -7.567 1.00 90.56 110 ASN A CA 1
ATOM 872 C C . ASN A 1 110 ? 19.332 -5.329 -8.226 1.00 90.56 110 ASN A C 1
ATOM 874 O O . ASN A 1 110 ? 20.456 -5.433 -7.726 1.00 90.56 110 ASN A O 1
ATOM 878 N N . LEU A 1 111 ? 19.005 -6.043 -9.308 1.00 89.44 111 LEU A N 1
ATOM 879 C CA . LEU A 1 111 ? 19.979 -6.884 -10.004 1.00 89.44 111 LEU A CA 1
ATOM 880 C C . LEU A 1 111 ? 20.971 -6.028 -10.799 1.00 89.44 111 LEU A C 1
ATOM 882 O O . LEU A 1 111 ? 20.586 -5.140 -11.553 1.00 89.44 111 LEU A O 1
ATOM 886 N N . THR A 1 112 ? 22.262 -6.344 -10.694 1.00 84.56 112 THR A N 1
ATOM 887 C CA . THR A 1 112 ? 23.293 -5.744 -11.549 1.00 84.56 112 THR A CA 1
ATOM 888 C C . THR A 1 112 ? 23.223 -6.350 -12.945 1.00 84.56 112 THR A C 1
ATOM 890 O O . THR A 1 112 ? 23.429 -7.556 -13.104 1.00 84.56 112 THR A O 1
ATOM 893 N N . LEU A 1 113 ? 22.959 -5.518 -13.949 1.00 85.75 113 LEU A N 1
ATOM 894 C CA . LEU A 1 113 ? 22.773 -5.943 -15.334 1.00 85.75 113 LEU A CA 1
ATOM 895 C C . LEU A 1 113 ? 23.875 -5.364 -16.214 1.00 85.75 113 LEU A C 1
ATOM 897 O O . LEU A 1 113 ? 24.330 -4.240 -16.003 1.00 85.75 113 LEU A O 1
ATOM 901 N N . ASP A 1 114 ? 24.278 -6.134 -17.217 1.00 86.19 114 ASP A N 1
ATOM 902 C CA . ASP A 1 114 ? 25.085 -5.625 -18.316 1.00 86.19 114 ASP A CA 1
ATOM 903 C C . ASP A 1 114 ? 24.206 -4.891 -19.346 1.00 86.19 114 ASP A C 1
ATOM 905 O O . ASP A 1 114 ? 22.987 -5.082 -19.437 1.00 86.19 114 ASP A O 1
ATOM 909 N N . ASP A 1 115 ? 24.838 -4.058 -20.171 1.00 78.88 115 ASP A N 1
ATOM 910 C CA . ASP A 1 115 ? 24.136 -3.254 -21.180 1.00 78.88 115 ASP A CA 1
ATOM 911 C C . ASP A 1 115 ? 23.395 -4.119 -22.219 1.00 78.88 115 ASP A C 1
ATOM 913 O O . ASP A 1 115 ? 22.405 -3.689 -22.817 1.00 78.88 115 ASP A O 1
ATOM 917 N N . GLY A 1 116 ? 23.843 -5.364 -22.416 1.00 79.25 116 GLY A N 1
ATOM 918 C CA . GLY A 1 116 ? 23.212 -6.328 -23.313 1.00 79.25 116 GLY A CA 1
ATOM 919 C C . GLY A 1 116 ? 21.859 -6.844 -22.812 1.00 79.25 116 GLY A C 1
ATOM 920 O O . GLY A 1 116 ? 20.949 -7.042 -23.624 1.00 79.25 116 GLY A O 1
ATOM 921 N N . SER A 1 117 ? 21.697 -7.034 -21.497 1.00 87.88 117 SER A N 1
ATOM 922 C CA . SER A 1 117 ? 20.504 -7.656 -20.900 1.00 87.88 117 SER A CA 1
ATOM 923 C C . SER A 1 117 ? 19.482 -6.673 -20.325 1.00 87.88 117 SER A C 1
ATOM 925 O O . SER A 1 117 ? 18.315 -7.049 -20.184 1.00 87.88 117 SER A O 1
ATOM 927 N N . ILE A 1 118 ? 19.865 -5.416 -20.061 1.00 90.38 118 ILE A N 1
ATOM 928 C CA . ILE A 1 118 ? 19.019 -4.443 -19.347 1.00 90.38 118 ILE A CA 1
ATOM 929 C C . ILE A 1 118 ? 17.639 -4.231 -19.987 1.00 90.38 118 ILE A C 1
ATOM 931 O O . ILE A 1 118 ? 16.628 -4.208 -19.290 1.00 90.38 118 ILE A O 1
ATOM 935 N N . PHE A 1 119 ? 17.565 -4.159 -21.319 1.00 89.44 119 PHE A N 1
ATOM 936 C CA . PHE A 1 119 ? 16.288 -4.006 -22.023 1.00 89.44 119 PHE A CA 1
ATOM 937 C C . PHE A 1 119 ? 15.382 -5.221 -21.814 1.00 89.44 119 PHE A C 1
ATOM 939 O O . PHE A 1 119 ? 14.242 -5.067 -21.392 1.00 89.44 119 PHE A O 1
ATOM 946 N N . ASN A 1 120 ? 15.900 -6.432 -22.043 1.00 89.25 120 ASN A N 1
ATOM 947 C CA . ASN A 1 120 ? 15.137 -7.671 -21.861 1.00 89.25 120 ASN A CA 1
ATOM 948 C C . ASN A 1 120 ? 14.651 -7.823 -20.415 1.00 89.25 120 ASN A C 1
ATOM 950 O O . ASN A 1 120 ? 13.567 -8.352 -20.172 1.00 89.25 120 ASN A O 1
ATOM 954 N N . HIS A 1 121 ? 15.448 -7.360 -19.453 1.00 91.00 121 HIS A N 1
ATOM 955 C CA . HIS A 1 121 ? 15.069 -7.345 -18.047 1.00 91.00 121 HIS A CA 1
ATOM 956 C C . HIS A 1 121 ? 13.946 -6.347 -17.757 1.00 91.00 121 HIS A C 1
ATOM 958 O O . HIS A 1 121 ? 12.951 -6.709 -17.128 1.00 91.00 121 HIS A O 1
ATOM 964 N N . ALA A 1 122 ? 14.033 -5.132 -18.305 1.00 91.25 122 ALA A N 1
ATOM 965 C CA . ALA A 1 122 ? 12.962 -4.144 -18.219 1.00 91.25 122 ALA A CA 1
ATOM 966 C C . ALA A 1 122 ? 11.649 -4.680 -18.825 1.00 91.25 122 ALA A C 1
ATOM 968 O O . ALA A 1 122 ? 10.589 -4.530 -18.220 1.00 91.25 122 ALA A O 1
ATOM 969 N N . GLN A 1 123 ? 11.703 -5.407 -19.952 1.00 89.75 123 GLN A N 1
ATOM 970 C CA . GLN A 1 123 ? 10.516 -6.058 -20.532 1.00 89.75 123 GLN A CA 1
ATOM 971 C C . GLN A 1 123 ? 9.917 -7.124 -19.606 1.00 89.75 123 GLN A C 1
ATOM 973 O O . GLN A 1 123 ? 8.695 -7.284 -19.533 1.00 89.75 123 GLN A O 1
ATOM 978 N N . GLN A 1 124 ? 10.761 -7.882 -18.900 1.00 89.44 124 GLN A N 1
ATOM 979 C CA . GLN A 1 124 ? 10.297 -8.872 -17.931 1.00 89.44 124 GLN A CA 1
ATOM 980 C C . GLN A 1 124 ? 9.582 -8.204 -16.758 1.00 89.44 124 GLN A C 1
ATOM 982 O O . GLN A 1 124 ? 8.486 -8.638 -16.403 1.00 89.44 124 GLN A O 1
ATOM 987 N N . ILE A 1 125 ? 10.155 -7.138 -16.198 1.00 90.69 125 ILE A N 1
ATOM 988 C CA . ILE A 1 125 ? 9.532 -6.353 -15.125 1.00 90.69 125 ILE A CA 1
ATOM 989 C C . ILE A 1 125 ? 8.200 -5.761 -15.594 1.00 90.69 125 ILE A C 1
ATOM 991 O O . ILE A 1 125 ? 7.180 -5.957 -14.932 1.00 90.69 125 ILE A O 1
ATOM 995 N N . GLN A 1 126 ? 8.176 -5.151 -16.780 1.00 88.94 126 GLN A N 1
ATOM 996 C CA . GLN A 1 126 ? 6.975 -4.580 -17.388 1.00 88.94 126 GLN A CA 1
ATOM 997 C C . GLN A 1 126 ? 5.825 -5.596 -17.465 1.00 88.94 126 GLN A C 1
ATOM 999 O O . GLN A 1 126 ? 4.703 -5.314 -17.047 1.00 88.94 126 GLN A O 1
ATOM 1004 N N . ARG A 1 127 ? 6.105 -6.831 -17.905 1.00 85.56 127 ARG A N 1
ATOM 1005 C CA . ARG A 1 127 ? 5.107 -7.916 -17.928 1.00 85.56 127 ARG A CA 1
ATOM 1006 C C . ARG A 1 127 ? 4.610 -8.298 -16.537 1.00 85.56 127 ARG A C 1
ATOM 1008 O O . ARG A 1 127 ? 3.454 -8.685 -16.386 1.00 85.56 127 ARG A O 1
ATOM 1015 N N . ARG A 1 128 ? 5.470 -8.236 -15.517 1.00 85.75 128 ARG A N 1
ATOM 1016 C CA . ARG A 1 128 ? 5.094 -8.576 -14.137 1.00 85.75 128 ARG A CA 1
ATOM 1017 C C . ARG A 1 128 ? 4.204 -7.508 -13.503 1.00 85.75 128 ARG A C 1
ATOM 1019 O O . ARG A 1 128 ? 3.398 -7.854 -12.642 1.00 85.75 128 ARG A O 1
ATOM 1026 N N . LEU A 1 129 ? 4.285 -6.254 -13.951 1.00 85.38 129 LEU A N 1
ATOM 1027 C CA . LEU A 1 129 ? 3.414 -5.173 -13.476 1.00 85.38 129 LEU A CA 1
ATOM 1028 C C . LEU A 1 129 ? 1.933 -5.411 -13.810 1.00 85.38 129 LEU A C 1
ATOM 1030 O O . LEU A 1 129 ? 1.068 -4.984 -13.049 1.00 85.38 129 LEU A O 1
ATOM 1034 N N . LEU A 1 130 ? 1.630 -6.192 -14.854 1.00 76.81 130 LEU A N 1
ATOM 1035 C CA . LEU A 1 130 ? 0.258 -6.604 -15.179 1.00 76.81 130 LEU A CA 1
ATOM 1036 C C . LEU A 1 130 ? -0.419 -7.404 -14.058 1.00 76.81 130 LEU A C 1
ATOM 1038 O O . LEU A 1 130 ? -1.639 -7.402 -13.961 1.00 76.81 130 LEU A O 1
ATOM 1042 N N . PHE A 1 131 ? 0.345 -8.074 -13.188 1.00 74.31 131 PHE A N 1
ATOM 1043 C CA . PHE A 1 131 ? -0.235 -8.791 -12.047 1.00 74.31 131 PHE A CA 1
ATOM 1044 C C . PHE A 1 131 ? -0.712 -7.862 -10.931 1.00 74.31 131 PHE A C 1
ATOM 1046 O O . PHE A 1 131 ? -1.437 -8.315 -10.050 1.00 74.31 131 PHE A O 1
ATOM 1053 N N . TYR A 1 132 ? -0.307 -6.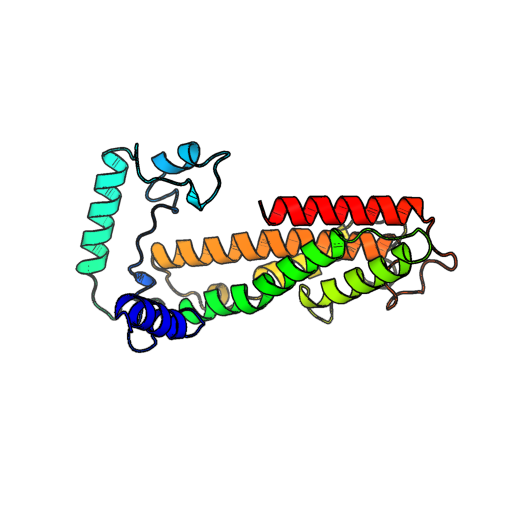593 -10.953 1.00 71.44 132 TYR A N 1
ATOM 1054 C CA . TYR A 1 132 ? -0.771 -5.573 -10.017 1.00 71.44 132 TYR A CA 1
ATOM 1055 C C . TYR A 1 132 ? -1.969 -4.803 -10.554 1.00 71.44 132 TYR A C 1
ATOM 1057 O O . TYR A 1 132 ? -2.706 -4.217 -9.771 1.00 71.44 132 TYR A O 1
ATOM 1065 N N . THR A 1 133 ? -2.167 -4.789 -11.870 1.00 63.97 133 THR A N 1
ATOM 1066 C CA . THR A 1 133 ? -3.233 -4.039 -12.530 1.00 63.97 133 THR A CA 1
ATOM 1067 C C . THR A 1 133 ? -4.376 -4.958 -12.959 1.00 63.97 133 THR A C 1
ATOM 1069 O O . THR A 1 133 ? -4.291 -6.186 -12.915 1.00 63.97 133 THR A O 1
ATOM 1072 N N . VAL A 1 134 ? -5.505 -4.364 -13.350 1.00 58.75 134 VAL A N 1
ATOM 1073 C CA . VAL A 1 134 ? -6.609 -5.132 -13.932 1.00 58.75 134 VAL A CA 1
ATOM 1074 C C . VAL A 1 134 ? -6.195 -5.605 -15.327 1.00 58.75 134 VAL A C 1
ATOM 1076 O O . VAL A 1 134 ? -5.834 -4.791 -16.175 1.00 58.75 134 VAL A O 1
ATOM 1079 N N . PHE A 1 135 ? -6.307 -6.918 -15.557 1.00 50.47 135 PHE A N 1
ATOM 1080 C CA . PHE A 1 135 ? -5.830 -7.705 -16.712 1.00 50.47 135 PHE A CA 1
ATOM 1081 C C . PHE A 1 135 ? -6.279 -7.229 -18.118 1.00 50.47 135 PHE A C 1
ATOM 1083 O O . PHE A 1 135 ? -5.947 -7.866 -19.112 1.00 50.47 135 PHE A O 1
ATOM 1090 N N . ALA A 1 136 ? -7.050 -6.146 -18.231 1.00 49.19 136 ALA A N 1
ATOM 1091 C CA . ALA A 1 136 ? -7.691 -5.704 -19.472 1.00 49.19 136 ALA A CA 1
ATOM 1092 C C . ALA A 1 136 ? -7.598 -4.192 -19.731 1.00 49.19 136 ALA A C 1
ATOM 1094 O O . ALA A 1 136 ? -8.233 -3.683 -20.654 1.00 49.19 136 ALA A O 1
ATOM 1095 N N . ALA A 1 137 ? -6.839 -3.450 -18.927 1.00 56.12 137 ALA A N 1
ATOM 1096 C CA . ALA A 1 137 ? -6.741 -2.013 -19.104 1.00 56.12 137 ALA A CA 1
ATOM 1097 C C . ALA A 1 137 ? -5.672 -1.671 -20.154 1.00 56.12 137 ALA A C 1
ATOM 1099 O O . ALA A 1 137 ? -4.537 -1.365 -19.797 1.00 56.12 137 ALA A O 1
ATOM 1100 N N . LEU A 1 138 ? -6.010 -1.746 -21.449 1.00 58.12 138 LEU A N 1
ATOM 1101 C CA . LEU A 1 138 ? -5.148 -1.148 -22.471 1.00 58.12 138 LEU A CA 1
ATOM 1102 C C . LEU A 1 138 ? -5.458 0.347 -22.650 1.00 58.12 138 LEU A C 1
ATOM 1104 O O . LEU A 1 138 ? -6.617 0.763 -22.543 1.00 58.12 138 LEU A O 1
ATOM 1108 N N . PRO A 1 139 ? -4.435 1.159 -22.961 1.00 59.47 139 PRO A N 1
ATOM 1109 C CA . PRO A 1 139 ? -4.658 2.513 -23.435 1.00 59.47 139 PRO A CA 1
ATOM 1110 C C . PRO A 1 139 ? -5.531 2.520 -24.701 1.00 59.47 139 PRO A C 1
ATOM 1112 O O . PRO A 1 139 ? -5.375 1.644 -25.556 1.00 59.47 139 PRO A O 1
ATOM 1115 N N . PRO A 1 140 ? -6.409 3.524 -24.879 1.00 60.88 140 PRO A N 1
ATOM 1116 C CA . PRO A 1 140 ? -6.977 3.833 -26.186 1.00 60.88 140 PRO A CA 1
ATOM 1117 C C . PRO A 1 140 ? -5.874 3.910 -27.253 1.00 60.88 140 PRO A C 1
ATOM 1119 O O . PRO A 1 140 ? -4.796 4.437 -26.981 1.00 60.88 140 PRO A O 1
ATOM 1122 N N . ASN A 1 141 ? -6.160 3.427 -28.468 1.00 55.91 141 ASN A N 1
ATOM 1123 C CA . ASN A 1 141 ? -5.218 3.227 -29.588 1.00 55.91 141 ASN A CA 1
ATOM 1124 C C . ASN A 1 141 ? -4.466 4.491 -30.088 1.00 55.91 141 ASN A C 1
ATOM 1126 O O . ASN A 1 141 ? -3.883 4.465 -31.160 1.00 55.91 141 ASN A O 1
ATOM 1130 N N . ASN A 1 142 ? -4.499 5.607 -29.362 1.00 56.72 142 ASN A N 1
ATOM 1131 C CA . ASN A 1 142 ? -3.866 6.889 -29.673 1.00 56.72 142 ASN A CA 1
ATOM 1132 C C . ASN A 1 142 ? -3.444 7.697 -28.423 1.00 56.72 142 ASN A C 1
ATOM 1134 O O . ASN A 1 142 ? -3.038 8.850 -28.559 1.00 56.72 142 ASN A O 1
ATOM 1138 N N . SER A 1 143 ? -3.567 7.148 -27.206 1.00 56.28 143 SER A N 1
ATOM 1139 C CA . SER A 1 143 ? -3.308 7.897 -25.965 1.00 56.28 143 SER A CA 1
ATOM 1140 C C . SER A 1 143 ? -1.874 7.778 -25.445 1.00 56.28 143 SER A C 1
ATOM 1142 O O . SER A 1 143 ? -1.504 8.511 -24.529 1.00 56.28 143 SER A O 1
ATOM 1144 N N . VAL A 1 144 ? -1.076 6.858 -25.998 1.00 60.19 144 VAL A N 1
ATOM 1145 C CA . VAL A 1 144 ? 0.330 6.645 -25.627 1.00 60.19 144 VAL A CA 1
ATOM 1146 C C . VAL A 1 144 ? 1.206 7.124 -26.771 1.00 60.19 144 VAL A C 1
ATOM 1148 O O . VAL A 1 144 ? 1.248 6.527 -27.838 1.00 60.19 144 VAL A O 1
ATOM 1151 N N . THR A 1 145 ? 1.883 8.240 -26.544 1.00 59.94 145 THR A N 1
ATOM 1152 C CA . THR A 1 145 ? 2.932 8.777 -27.415 1.00 59.94 145 THR A CA 1
ATOM 1153 C C . THR A 1 145 ? 4.169 9.015 -26.555 1.00 59.94 145 THR A C 1
ATOM 1155 O O . THR A 1 145 ? 4.048 9.093 -25.333 1.00 59.94 145 THR A O 1
ATOM 1158 N N . ALA A 1 146 ? 5.348 9.174 -27.162 1.00 57.03 146 ALA A N 1
ATOM 1159 C CA . ALA A 1 146 ? 6.596 9.425 -26.428 1.00 57.03 146 ALA A CA 1
ATOM 1160 C C . ALA A 1 146 ? 6.530 10.658 -25.491 1.00 57.03 146 ALA A C 1
ATOM 1162 O O . ALA A 1 146 ? 7.261 10.721 -24.510 1.00 57.03 146 ALA A O 1
ATOM 1163 N N . ASN A 1 147 ? 5.609 11.598 -25.755 1.00 58.16 147 ASN A N 1
ATOM 1164 C CA . ASN A 1 147 ? 5.362 12.795 -24.939 1.00 58.16 147 ASN A CA 1
ATOM 1165 C C . ASN A 1 147 ? 4.039 12.732 -24.148 1.00 58.16 147 ASN A C 1
ATOM 1167 O O . ASN A 1 147 ? 3.561 13.755 -23.650 1.00 58.16 147 ASN A O 1
ATOM 1171 N N . ALA A 1 148 ? 3.387 11.569 -24.076 1.00 61.38 148 ALA A N 1
ATOM 1172 C CA . ALA A 1 148 ? 2.118 11.438 -23.377 1.00 61.38 148 ALA A CA 1
ATOM 1173 C C . ALA A 1 148 ? 2.314 11.575 -21.865 1.00 61.38 148 ALA A C 1
ATOM 1175 O O . ALA A 1 148 ? 3.198 10.973 -21.264 1.00 61.38 148 ALA A O 1
ATOM 1176 N N . THR A 1 149 ? 1.428 12.335 -21.228 1.00 69.44 149 THR A N 1
ATOM 1177 C CA . THR A 1 149 ? 1.306 12.310 -19.768 1.00 69.44 149 THR A CA 1
ATOM 1178 C C . THR A 1 149 ? 0.660 10.997 -19.329 1.00 69.44 149 THR A C 1
ATOM 1180 O O . THR A 1 149 ? -0.188 10.458 -20.038 1.00 69.44 149 THR A O 1
ATOM 1183 N N . ASN A 1 150 ? 0.946 10.526 -18.112 1.00 74.69 150 ASN A N 1
ATOM 1184 C CA . ASN A 1 150 ? 0.330 9.316 -17.533 1.00 74.69 150 ASN A CA 1
ATOM 1185 C C . ASN A 1 150 ? -1.194 9.434 -17.281 1.00 74.69 150 ASN A C 1
ATOM 1187 O O . ASN A 1 150 ? -1.793 8.558 -16.659 1.00 74.69 150 ASN A O 1
ATOM 1191 N N . SER A 1 151 ? -1.846 10.508 -17.741 1.00 80.25 151 SER A N 1
ATOM 1192 C CA . SER A 1 151 ? -3.280 10.763 -17.551 1.00 80.25 151 SER A CA 1
ATOM 1193 C C . SER A 1 151 ? -4.168 9.667 -18.150 1.00 80.25 151 SER A C 1
ATOM 1195 O O . SER A 1 151 ? -5.219 9.353 -17.591 1.00 80.25 151 SER A O 1
ATOM 1197 N N . TRP A 1 152 ? -3.721 9.016 -19.226 1.00 81.50 152 TRP A N 1
ATOM 1198 C CA . TRP A 1 152 ? -4.417 7.885 -19.841 1.00 81.50 152 TRP A CA 1
ATOM 1199 C C . TRP A 1 152 ? -4.480 6.647 -18.928 1.00 81.50 152 TRP A C 1
ATOM 1201 O O . TRP A 1 152 ? -5.392 5.836 -19.070 1.00 81.50 152 TRP A O 1
ATOM 1211 N N . ALA A 1 153 ? -3.558 6.512 -17.967 1.00 84.88 153 ALA A N 1
ATOM 1212 C CA . ALA A 1 153 ? -3.491 5.376 -17.049 1.00 84.88 153 ALA A CA 1
ATOM 1213 C C . ALA A 1 153 ? -4.374 5.551 -15.794 1.00 84.88 153 ALA A C 1
ATOM 1215 O O . ALA A 1 153 ? -4.504 4.632 -14.984 1.00 84.88 153 ALA A O 1
ATOM 1216 N N . VAL A 1 154 ? -5.028 6.710 -15.628 1.00 86.94 154 VAL A N 1
ATOM 1217 C CA . VAL A 1 154 ? -5.905 7.012 -14.479 1.00 86.94 154 VAL A CA 1
ATOM 1218 C C . VAL A 1 154 ? -7.027 5.980 -14.273 1.00 86.94 154 VAL A C 1
ATOM 1220 O O . VAL A 1 154 ? -7.270 5.618 -13.118 1.00 86.94 154 VAL A O 1
ATOM 1223 N N . PRO A 1 155 ? -7.715 5.470 -15.316 1.00 86.12 155 PRO A N 1
ATOM 1224 C CA . PRO A 1 155 ? -8.714 4.417 -15.138 1.00 86.12 155 PRO A CA 1
ATOM 1225 C C . PRO A 1 155 ? -8.106 3.131 -14.567 1.00 86.12 155 PRO A C 1
ATOM 1227 O O . PRO A 1 155 ? -8.666 2.561 -13.636 1.00 86.12 155 PRO A O 1
ATOM 1230 N N . VAL A 1 156 ? -6.923 2.728 -15.048 1.00 85.56 156 VAL A N 1
ATOM 1231 C CA . VAL A 1 156 ? -6.202 1.529 -14.577 1.00 85.56 156 VAL A CA 1
ATOM 1232 C C . VAL A 1 156 ? -5.881 1.654 -13.092 1.00 85.56 156 VAL A C 1
ATOM 1234 O O . VAL A 1 156 ? -6.175 0.759 -12.299 1.00 85.56 156 VAL A O 1
ATOM 1237 N N . PHE A 1 157 ? -5.334 2.810 -12.714 1.00 89.06 157 PHE A N 1
ATOM 1238 C CA . PHE A 1 157 ? -5.029 3.142 -11.332 1.00 89.06 157 PHE A CA 1
ATOM 1239 C C . PHE A 1 157 ? -6.276 3.071 -10.440 1.00 89.06 157 PHE A C 1
ATOM 1241 O O . PHE A 1 157 ? -6.232 2.478 -9.361 1.00 89.06 157 PHE A O 1
ATOM 1248 N N . ARG A 1 158 ? -7.398 3.656 -10.883 1.00 89.12 158 ARG A N 1
ATOM 1249 C CA . ARG A 1 158 ? -8.648 3.690 -10.112 1.00 89.12 158 ARG A CA 1
ATOM 1250 C C . ARG A 1 158 ? -9.198 2.288 -9.864 1.00 89.12 158 ARG A C 1
ATOM 1252 O O . ARG A 1 158 ? -9.570 1.983 -8.729 1.00 89.12 158 ARG A O 1
ATOM 1259 N N . GLU A 1 159 ? -9.232 1.452 -10.896 1.00 87.31 159 GLU A N 1
ATOM 1260 C CA . GLU A 1 159 ? -9.705 0.072 -10.783 1.00 87.31 159 GLU A CA 1
ATOM 1261 C C . GLU A 1 159 ? -8.808 -0.743 -9.844 1.00 87.31 159 GLU A C 1
ATOM 1263 O O . GLU A 1 159 ? -9.299 -1.369 -8.904 1.00 87.31 159 GLU A O 1
ATOM 1268 N N . CYS A 1 160 ? -7.484 -0.642 -10.006 1.00 88.75 160 CYS A N 1
ATOM 1269 C CA . CYS A 1 160 ? -6.518 -1.273 -9.105 1.00 88.75 160 CYS A CA 1
ATOM 1270 C C . CYS A 1 160 ? -6.764 -0.861 -7.643 1.00 88.75 160 CYS A C 1
ATOM 1272 O O . CYS A 1 160 ? -6.997 -1.710 -6.778 1.00 88.75 160 CYS A O 1
ATOM 1274 N N . ALA A 1 161 ? -6.789 0.450 -7.369 1.00 91.19 161 ALA A N 1
ATOM 1275 C CA . ALA A 1 161 ? -6.840 0.989 -6.012 1.00 91.19 161 ALA A CA 1
ATOM 1276 C C . ALA A 1 161 ? -8.149 0.664 -5.273 1.00 91.19 161 ALA A C 1
ATOM 1278 O O . ALA A 1 161 ? -8.167 0.630 -4.038 1.00 91.19 161 ALA A O 1
ATOM 1279 N N . THR A 1 162 ? -9.245 0.440 -6.008 1.00 89.88 162 THR A N 1
ATOM 1280 C CA . THR A 1 162 ? -10.585 0.229 -5.437 1.00 89.88 162 THR A CA 1
ATOM 1281 C C . THR A 1 162 ? -11.061 -1.222 -5.465 1.00 89.88 162 THR A C 1
ATOM 1283 O O . THR A 1 162 ? -11.952 -1.553 -4.681 1.00 89.88 162 THR A O 1
ATOM 1286 N N . SER A 1 163 ? -10.437 -2.089 -6.268 1.00 86.81 163 SER A N 1
ATOM 1287 C CA . SER A 1 163 ? -10.789 -3.506 -6.472 1.00 86.81 163 SER A CA 1
ATOM 1288 C C . SER A 1 163 ? -11.204 -4.257 -5.196 1.00 86.81 163 SER A C 1
ATOM 1290 O O . SER A 1 163 ? -12.280 -4.849 -5.139 1.00 86.81 163 SER A O 1
ATOM 1292 N N . HIS A 1 164 ? -10.407 -4.171 -4.129 1.00 85.88 164 HIS A N 1
ATOM 1293 C CA . HIS A 1 164 ? -10.643 -4.907 -2.879 1.00 85.88 164 HIS A CA 1
ATOM 1294 C C . HIS A 1 164 ? -11.621 -4.236 -1.905 1.00 85.88 164 HIS A C 1
ATOM 1296 O O . HIS A 1 164 ? -11.924 -4.798 -0.857 1.00 85.88 164 HIS A O 1
ATOM 1302 N N . THR A 1 165 ? -12.101 -3.024 -2.196 1.00 89.88 165 THR A N 1
ATOM 1303 C CA . THR A 1 165 ? -12.959 -2.265 -1.264 1.00 89.88 165 THR A CA 1
ATOM 1304 C C . THR A 1 165 ? -14.244 -1.736 -1.882 1.00 89.88 165 THR A C 1
ATOM 1306 O O . THR A 1 165 ? -15.129 -1.320 -1.137 1.00 89.88 165 THR A O 1
ATOM 1309 N N . ALA A 1 166 ? -14.389 -1.776 -3.210 1.00 88.12 166 ALA A N 1
ATOM 1310 C CA . ALA A 1 166 ? -15.573 -1.290 -3.912 1.00 88.12 166 ALA A CA 1
ATOM 1311 C C . ALA A 1 166 ? -16.860 -1.943 -3.381 1.00 88.12 166 ALA A C 1
ATOM 1313 O O . ALA A 1 166 ? -17.821 -1.241 -3.066 1.00 88.12 166 ALA A O 1
ATOM 1314 N N . PHE A 1 167 ? -16.846 -3.264 -3.161 1.00 85.06 167 PHE A N 1
ATOM 1315 C CA . PHE A 1 167 ? -18.012 -3.998 -2.662 1.00 85.06 167 PHE A CA 1
ATOM 1316 C C . PHE A 1 167 ? -18.487 -3.507 -1.282 1.00 85.06 167 PHE A C 1
ATOM 1318 O O . PHE A 1 167 ? -19.693 -3.411 -1.060 1.00 85.06 167 PHE A O 1
ATOM 1325 N N . ILE A 1 168 ? -17.558 -3.134 -0.390 1.00 87.06 168 ILE A N 1
ATOM 1326 C CA . ILE A 1 168 ? -17.855 -2.634 0.964 1.00 87.06 168 ILE A CA 1
ATOM 1327 C C . ILE A 1 168 ? -18.611 -1.304 0.887 1.00 87.06 168 ILE A C 1
ATOM 1329 O O . ILE A 1 168 ? -19.535 -1.057 1.657 1.00 87.06 168 ILE A O 1
ATOM 1333 N N . VAL A 1 169 ? -18.237 -0.443 -0.063 1.00 80.31 169 VAL A N 1
ATOM 1334 C CA . VAL A 1 169 ? -18.899 0.853 -0.278 1.00 80.31 169 VAL A CA 1
ATOM 1335 C C . VAL A 1 169 ? -20.293 0.663 -0.846 1.00 80.31 169 VAL A C 1
ATOM 1337 O O . VAL A 1 169 ? -21.239 1.287 -0.372 1.00 80.31 169 VAL A O 1
ATOM 1340 N N . CYS A 1 170 ? -20.418 -0.204 -1.851 1.00 77.75 170 CYS A N 1
ATOM 1341 C CA . CYS A 1 170 ? -21.675 -0.436 -2.551 1.00 77.75 170 CYS A CA 1
ATOM 1342 C C . CYS A 1 170 ? -22.758 -1.031 -1.645 1.00 77.75 170 CYS A C 1
ATOM 1344 O O . CYS A 1 170 ? -23.931 -0.738 -1.845 1.00 77.75 170 CYS A O 1
ATOM 1346 N N . HIS A 1 171 ? -22.385 -1.825 -0.637 1.00 72.56 171 HIS A N 1
ATOM 1347 C CA . HIS A 1 171 ? -23.348 -2.462 0.266 1.00 72.56 171 HIS A CA 1
ATOM 1348 C C . HIS A 1 171 ? -23.956 -1.513 1.314 1.00 72.56 171 HIS A C 1
ATOM 1350 O O . HIS A 1 171 ? -24.857 -1.925 2.041 1.00 72.56 171 HIS A O 1
ATOM 1356 N N . GLY A 1 172 ? -23.498 -0.258 1.422 1.00 66.81 172 GLY A N 1
ATOM 1357 C CA . GLY A 1 172 ? -24.095 0.726 2.338 1.00 66.81 172 GLY A CA 1
ATOM 1358 C C . GLY A 1 172 ? -24.048 0.325 3.821 1.00 66.81 172 GLY A C 1
ATOM 1359 O O . GLY A 1 172 ? -24.829 0.833 4.625 1.00 66.81 172 GLY A O 1
ATOM 1360 N N . THR A 1 173 ? -23.155 -0.595 4.201 1.00 79.38 173 THR A N 1
ATOM 1361 C CA . THR A 1 173 ? -23.064 -1.131 5.565 1.00 79.38 173 THR A CA 1
ATOM 1362 C C . THR A 1 173 ? -22.612 -0.061 6.552 1.00 79.38 173 THR A C 1
ATOM 1364 O O . THR A 1 173 ? -21.625 0.641 6.317 1.00 79.38 173 THR A O 1
ATOM 1367 N N . THR A 1 174 ? -23.284 0.024 7.701 1.00 86.19 174 THR A N 1
ATOM 1368 C CA . THR A 1 174 ? -22.845 0.902 8.792 1.00 86.19 174 THR A CA 1
ATOM 1369 C C . THR A 1 174 ? -21.612 0.300 9.458 1.00 86.19 174 THR A C 1
ATOM 1371 O O . THR A 1 174 ? -21.706 -0.685 10.182 1.00 86.19 174 THR A O 1
ATOM 1374 N N . LEU A 1 175 ? -20.449 0.899 9.200 1.00 89.50 175 LEU A N 1
ATOM 1375 C CA . LEU A 1 175 ? -19.176 0.451 9.760 1.00 89.50 175 LEU A CA 1
ATOM 1376 C C . LEU A 1 175 ? -18.938 1.023 11.155 1.00 89.50 175 LEU A C 1
ATOM 1378 O O . LEU A 1 175 ? -19.040 2.238 11.375 1.00 89.50 175 LEU A O 1
ATOM 1382 N N . MET A 1 176 ? -18.501 0.161 12.063 1.00 88.38 176 MET A N 1
ATOM 1383 C CA . MET A 1 176 ? -17.980 0.532 13.370 1.00 88.38 176 MET A CA 1
ATOM 1384 C C . MET A 1 176 ? -16.673 1.331 13.228 1.00 88.38 176 MET A C 1
ATOM 1386 O O . MET A 1 176 ? -15.960 1.206 12.230 1.00 88.38 176 MET A O 1
ATOM 1390 N N . PRO A 1 177 ? -16.298 2.157 14.223 1.00 88.88 177 PRO A N 1
ATOM 1391 C CA . PRO A 1 177 ? -15.070 2.952 14.152 1.00 88.88 177 PRO A CA 1
ATOM 1392 C C . PRO A 1 177 ? -13.792 2.158 13.834 1.00 88.88 177 PRO A C 1
ATOM 1394 O O . PRO A 1 177 ? -12.952 2.657 13.089 1.00 88.88 177 PRO A O 1
ATOM 1397 N N . SER A 1 178 ? -13.647 0.933 14.349 1.00 90.12 178 SER A N 1
ATOM 1398 C CA . SER A 1 178 ? -12.493 0.075 14.044 1.00 90.12 178 SER A CA 1
ATOM 1399 C C . SER A 1 178 ? -12.524 -0.448 12.607 1.00 90.12 178 SER A C 1
ATOM 1401 O O . SER A 1 178 ? -11.505 -0.450 11.931 1.00 90.12 178 SER A O 1
ATOM 1403 N N . GLU A 1 179 ? -13.700 -0.800 12.094 1.00 91.75 179 GLU A N 1
ATOM 1404 C CA . GLU A 1 179 ? -13.899 -1.247 10.713 1.00 91.75 179 GLU A CA 1
ATOM 1405 C C . GLU A 1 179 ? -13.630 -0.113 9.722 1.00 91.75 179 GLU A C 1
ATOM 1407 O O . GLU A 1 179 ? -13.003 -0.321 8.689 1.00 91.75 179 GLU A O 1
ATOM 1412 N N . ARG A 1 180 ? -14.012 1.126 10.062 1.00 91.81 180 ARG A N 1
ATOM 1413 C CA . ARG A 1 180 ? -13.636 2.313 9.277 1.00 91.81 180 ARG A CA 1
ATOM 1414 C C . ARG A 1 180 ? -12.123 2.509 9.231 1.00 91.81 180 ARG A C 1
ATOM 1416 O O . ARG A 1 180 ? -11.594 2.866 8.180 1.00 91.81 180 ARG A O 1
ATOM 1423 N N . LEU A 1 181 ? -11.433 2.267 10.347 1.00 92.81 181 LEU A N 1
ATOM 1424 C CA . LEU A 1 181 ? -9.974 2.322 10.396 1.00 92.81 181 LEU A CA 1
ATOM 1425 C C . LEU A 1 181 ? -9.348 1.237 9.508 1.00 92.81 181 LEU A C 1
ATOM 1427 O O . LEU A 1 181 ? -8.438 1.546 8.743 1.00 92.81 181 LEU A O 1
ATOM 1431 N N . LEU A 1 182 ? -9.853 0.001 9.564 1.00 93.88 182 LEU A N 1
ATOM 1432 C CA . LEU A 1 182 ? -9.395 -1.100 8.710 1.00 93.88 182 LEU A CA 1
ATOM 1433 C C . LEU A 1 182 ? -9.639 -0.801 7.227 1.00 93.88 182 LEU A C 1
ATOM 1435 O O . LEU A 1 182 ? -8.718 -0.925 6.422 1.00 93.88 182 LEU A O 1
ATOM 1439 N N . LEU A 1 183 ? -10.833 -0.313 6.872 1.00 93.81 183 LEU A N 1
ATOM 1440 C CA . LEU A 1 183 ? -11.151 0.117 5.511 1.00 93.81 183 LEU A CA 1
ATOM 1441 C C . LEU A 1 183 ? -10.171 1.181 5.018 1.00 93.81 183 LEU A C 1
ATOM 1443 O O . LEU A 1 183 ? -9.684 1.116 3.891 1.00 93.81 183 LEU A O 1
ATOM 1447 N N . GLN A 1 184 ? -9.896 2.185 5.853 1.00 93.31 184 GLN A N 1
ATOM 1448 C CA . GLN A 1 184 ? -8.979 3.261 5.502 1.00 93.31 184 GLN A CA 1
ATOM 1449 C C . GLN A 1 184 ? -7.545 2.748 5.340 1.00 93.31 184 GLN A C 1
ATOM 1451 O O . GLN A 1 184 ? -6.857 3.200 4.427 1.00 93.31 184 GLN A O 1
ATOM 1456 N N . ALA A 1 185 ? -7.103 1.821 6.192 1.00 93.44 185 ALA A N 1
ATOM 1457 C CA . ALA A 1 185 ? -5.792 1.194 6.078 1.00 93.44 185 ALA A CA 1
ATOM 1458 C C . ALA A 1 185 ? -5.662 0.439 4.750 1.00 93.44 185 ALA A C 1
ATOM 1460 O O . ALA A 1 185 ? -4.755 0.742 3.981 1.00 93.44 185 ALA A O 1
ATOM 1461 N N . VAL A 1 186 ? -6.623 -0.439 4.432 1.00 94.56 186 VAL A N 1
ATOM 1462 C CA . VAL A 1 186 ? -6.652 -1.175 3.159 1.00 94.56 186 VAL A CA 1
ATOM 1463 C C . VAL A 1 186 ? -6.618 -0.213 1.978 1.00 94.56 186 VAL A C 1
ATOM 1465 O O . VAL A 1 186 ? -5.749 -0.340 1.126 1.00 94.56 186 VAL A O 1
ATOM 1468 N N . ARG A 1 187 ? -7.500 0.794 1.957 1.00 94.56 187 ARG A N 1
ATOM 1469 C CA . ARG A 1 187 ? -7.561 1.777 0.866 1.00 94.56 187 ARG A CA 1
ATOM 1470 C C . ARG A 1 187 ? -6.264 2.538 0.668 1.00 94.56 187 ARG A C 1
ATOM 1472 O O . ARG A 1 187 ? -5.884 2.778 -0.467 1.00 94.56 187 ARG A O 1
ATOM 1479 N N . LYS A 1 188 ? -5.616 2.973 1.749 1.00 93.94 188 LYS A N 1
ATOM 1480 C CA . LYS A 1 188 ? -4.348 3.705 1.650 1.00 93.94 188 LYS A CA 1
ATOM 1481 C C . LYS A 1 188 ? -3.241 2.798 1.128 1.00 93.94 188 LYS A C 1
ATOM 1483 O O . LYS A 1 188 ? -2.506 3.207 0.240 1.00 93.94 188 LYS A O 1
ATOM 1488 N N . THR A 1 189 ? -3.159 1.568 1.628 1.00 93.56 189 THR A N 1
ATOM 1489 C CA . THR A 1 189 ? -2.176 0.592 1.153 1.00 93.56 189 THR A CA 1
ATOM 1490 C C . THR A 1 189 ? -2.386 0.262 -0.322 1.00 93.56 189 THR A C 1
ATOM 1492 O O . THR A 1 189 ? -1.446 0.384 -1.099 1.00 93.56 189 THR A O 1
ATOM 1495 N N . THR A 1 190 ? -3.607 -0.090 -0.739 1.00 93.56 190 THR A N 1
ATOM 1496 C CA . THR A 1 190 ? -3.891 -0.389 -2.151 1.00 93.56 190 THR A CA 1
ATOM 1497 C C . THR A 1 190 ? -3.673 0.832 -3.033 1.00 93.56 190 THR A C 1
ATOM 1499 O O . THR A 1 190 ? -3.117 0.696 -4.114 1.00 93.56 190 THR A O 1
ATOM 1502 N N . HIS A 1 191 ? -4.036 2.032 -2.572 1.00 94.81 191 HIS A N 1
ATOM 1503 C CA . HIS A 1 191 ? -3.775 3.274 -3.296 1.00 94.81 191 HIS A CA 1
ATOM 1504 C C . HIS A 1 191 ? -2.285 3.476 -3.574 1.00 94.81 191 HIS A C 1
ATOM 1506 O O . HIS A 1 191 ? -1.927 3.689 -4.727 1.00 94.81 191 HIS A O 1
ATOM 1512 N N . GLU A 1 192 ? -1.418 3.385 -2.561 1.00 95.06 192 GLU A N 1
ATOM 1513 C CA . GLU A 1 192 ? 0.022 3.603 -2.755 1.00 95.06 192 GLU A CA 1
ATOM 1514 C C . GLU A 1 192 ? 0.662 2.525 -3.633 1.00 95.06 192 GLU A C 1
ATOM 1516 O O . GLU A 1 192 ? 1.400 2.855 -4.562 1.00 95.06 192 GLU A O 1
ATOM 1521 N N . VAL A 1 193 ? 0.317 1.250 -3.419 1.00 93.69 193 VAL A N 1
ATOM 1522 C CA . VAL A 1 193 ? 0.822 0.150 -4.255 1.00 93.69 193 VAL A CA 1
ATOM 1523 C C . VAL A 1 193 ? 0.391 0.333 -5.711 1.00 93.69 193 VAL A C 1
ATOM 1525 O O . VAL A 1 193 ? 1.218 0.281 -6.619 1.00 93.69 193 VAL A O 1
ATOM 1528 N N . CYS A 1 194 ? -0.891 0.615 -5.947 1.00 92.56 194 CYS A N 1
ATOM 1529 C CA . CYS A 1 194 ? -1.419 0.838 -7.288 1.00 92.56 194 CYS A CA 1
ATOM 1530 C C . CYS A 1 194 ? -0.861 2.106 -7.936 1.00 92.56 194 CYS A C 1
ATOM 1532 O O . CYS A 1 194 ? -0.674 2.124 -9.152 1.00 92.56 194 CYS A O 1
ATOM 1534 N N . ARG A 1 195 ? -0.590 3.164 -7.160 1.00 93.56 195 ARG A N 1
ATOM 1535 C CA . ARG A 1 195 ? 0.015 4.406 -7.658 1.00 93.56 195 ARG A CA 1
ATOM 1536 C C . ARG A 1 195 ? 1.399 4.123 -8.228 1.00 93.56 195 ARG A C 1
ATOM 1538 O O . ARG A 1 195 ? 1.667 4.515 -9.361 1.00 93.56 195 ARG A O 1
ATOM 1545 N N . VAL A 1 196 ? 2.238 3.421 -7.467 1.00 94.25 196 VAL A N 1
ATOM 1546 C CA . VAL A 1 196 ? 3.594 3.040 -7.884 1.00 94.25 196 VAL A CA 1
ATOM 1547 C C . VAL A 1 196 ? 3.542 2.074 -9.065 1.00 94.25 196 VAL A C 1
ATOM 1549 O O . VAL A 1 196 ? 4.079 2.385 -10.124 1.00 94.25 196 VAL A O 1
ATOM 1552 N N . ALA A 1 197 ? 2.802 0.968 -8.952 1.00 92.19 197 ALA A N 1
ATOM 1553 C CA . ALA A 1 197 ? 2.728 -0.037 -10.012 1.00 92.19 197 ALA A CA 1
ATOM 1554 C C . ALA A 1 197 ? 2.180 0.530 -11.335 1.00 92.19 197 ALA A C 1
ATOM 1556 O O . ALA A 1 197 ? 2.711 0.231 -12.404 1.00 92.19 197 ALA A O 1
ATOM 1557 N N . THR A 1 198 ? 1.153 1.389 -11.281 1.00 90.31 198 THR A N 1
ATOM 1558 C CA . THR A 1 19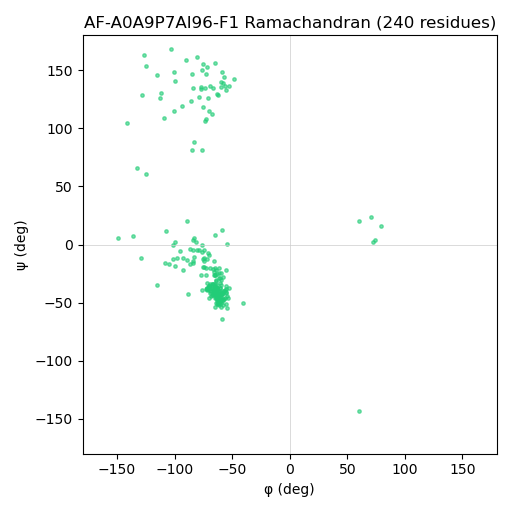8 ? 0.586 2.012 -12.489 1.00 90.31 198 THR A CA 1
ATOM 1559 C C . THR A 1 198 ? 1.528 3.059 -13.081 1.00 90.31 198 THR A C 1
ATOM 1561 O O . THR A 1 198 ? 1.632 3.139 -14.302 1.00 90.31 198 THR A O 1
ATOM 1564 N N . LYS A 1 199 ? 2.234 3.844 -12.249 1.00 91.44 199 LYS A N 1
ATOM 1565 C CA . LYS A 1 199 ? 3.261 4.791 -12.718 1.00 91.44 199 LYS A CA 1
ATOM 1566 C C . LYS A 1 199 ? 4.367 4.047 -13.462 1.00 91.44 199 LYS A C 1
ATOM 1568 O O . LYS A 1 199 ? 4.670 4.430 -14.587 1.00 91.44 199 LYS A O 1
ATOM 1573 N N . MET A 1 200 ? 4.901 2.982 -12.861 1.00 91.69 200 MET A N 1
ATOM 1574 C CA . MET A 1 200 ? 5.947 2.160 -13.470 1.00 91.69 200 MET A CA 1
ATOM 1575 C C . MET A 1 200 ? 5.477 1.570 -14.802 1.00 91.69 200 MET A C 1
ATOM 1577 O O . MET A 1 200 ? 6.144 1.696 -15.823 1.00 91.69 200 MET A O 1
ATOM 1581 N N . TRP A 1 201 ? 4.278 0.985 -14.811 1.00 89.31 201 TRP A N 1
ATOM 1582 C CA . TRP A 1 201 ? 3.718 0.376 -16.012 1.00 89.31 201 TRP A CA 1
ATOM 1583 C C . TRP A 1 201 ? 3.512 1.401 -17.133 1.00 89.31 201 TRP A C 1
ATOM 1585 O O . TRP A 1 201 ? 3.870 1.138 -18.281 1.00 89.31 201 TRP A O 1
ATOM 1595 N N . ALA A 1 202 ? 2.977 2.582 -16.808 1.00 87.12 202 ALA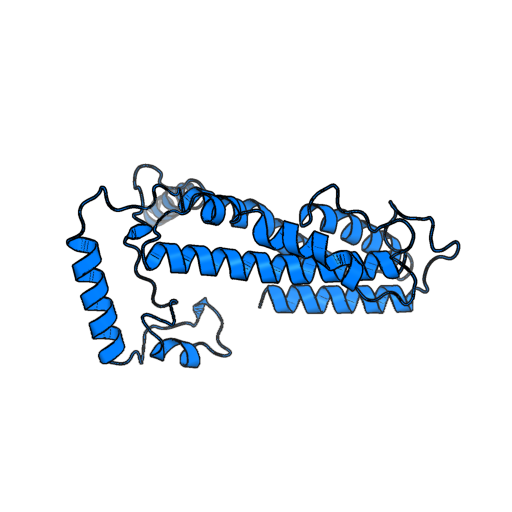 A N 1
ATOM 1596 C CA . ALA A 1 202 ? 2.746 3.646 -17.777 1.00 87.12 202 ALA A CA 1
ATOM 1597 C C . ALA A 1 202 ? 4.057 4.210 -18.348 1.00 87.12 202 ALA A C 1
ATOM 1599 O O . ALA A 1 202 ? 4.135 4.428 -19.557 1.00 87.12 202 ALA A O 1
ATOM 1600 N N . SER A 1 203 ? 5.095 4.402 -17.522 1.00 89.12 203 SER A N 1
ATOM 1601 C CA . SER A 1 203 ? 6.392 4.884 -18.010 1.00 89.12 203 SER A CA 1
ATOM 1602 C C . SER A 1 203 ? 7.093 3.859 -18.905 1.00 89.12 203 SER A C 1
ATOM 1604 O O . SER A 1 203 ? 7.617 4.233 -19.953 1.00 89.12 203 SER A O 1
ATOM 1606 N N . GLY A 1 204 ? 7.003 2.563 -18.588 1.00 88.06 204 GLY A N 1
ATOM 1607 C CA . GLY A 1 204 ? 7.499 1.498 -19.467 1.00 88.06 204 GLY A CA 1
ATOM 1608 C C . GLY A 1 204 ? 6.743 1.396 -20.796 1.00 88.06 204 GLY A C 1
ATOM 1609 O O . GLY A 1 204 ? 7.357 1.159 -21.836 1.00 88.06 204 GLY A O 1
ATOM 1610 N N . MET A 1 205 ? 5.426 1.637 -20.791 1.00 84.06 205 MET A N 1
ATOM 1611 C CA . MET A 1 205 ? 4.611 1.716 -22.013 1.00 84.06 205 MET A CA 1
ATOM 1612 C C . MET A 1 205 ? 5.030 2.893 -22.905 1.00 84.06 205 MET A C 1
ATOM 1614 O O . MET A 1 205 ? 5.191 2.715 -24.109 1.00 84.06 205 MET A O 1
ATOM 1618 N N . ILE A 1 206 ? 5.226 4.085 -22.328 1.00 82.25 206 ILE A N 1
ATOM 1619 C CA . ILE A 1 206 ? 5.640 5.294 -23.064 1.00 82.25 206 ILE A CA 1
ATOM 1620 C C . ILE A 1 206 ? 7.030 5.118 -23.683 1.00 82.25 206 ILE A C 1
ATOM 1622 O O . ILE A 1 206 ? 7.259 5.561 -24.808 1.00 82.25 206 ILE A O 1
ATOM 1626 N N . LEU A 1 207 ? 7.939 4.450 -22.968 1.00 85.25 207 LEU A N 1
ATOM 1627 C CA . LEU A 1 207 ? 9.295 4.183 -23.439 1.00 85.25 207 LEU A CA 1
ATOM 1628 C C . LEU A 1 207 ? 9.381 2.970 -24.385 1.00 85.25 207 LEU A C 1
ATOM 1630 O O . LEU A 1 207 ? 10.477 2.603 -24.782 1.00 85.25 207 LEU A O 1
ATOM 1634 N N . GLY A 1 208 ? 8.269 2.309 -24.726 1.00 82.69 208 GLY A N 1
ATOM 1635 C CA . GLY A 1 208 ? 8.279 1.183 -25.670 1.00 82.69 208 GLY A CA 1
ATOM 1636 C C . GLY A 1 208 ? 8.936 -0.092 -25.131 1.00 82.69 208 GLY A C 1
ATOM 1637 O O . GLY A 1 208 ? 9.405 -0.934 -25.896 1.00 82.69 208 GLY A O 1
ATOM 1638 N N . VAL A 1 209 ? 8.987 -0.257 -23.807 1.00 86.12 209 VAL A N 1
ATOM 1639 C CA . VAL A 1 209 ? 9.505 -1.473 -23.159 1.00 86.12 209 VAL A CA 1
ATOM 1640 C C . VAL A 1 209 ? 8.479 -2.607 -23.228 1.00 86.12 209 VAL A C 1
ATOM 1642 O O . VAL A 1 209 ? 8.851 -3.783 -23.225 1.00 86.12 209 VAL A O 1
ATOM 1645 N N . ASP A 1 210 ? 7.188 -2.283 -23.318 1.00 79.69 210 ASP A N 1
ATOM 1646 C CA . ASP A 1 210 ? 6.122 -3.279 -23.307 1.00 79.69 210 ASP A CA 1
ATOM 1647 C C . ASP A 1 210 ? 6.086 -4.121 -24.600 1.00 79.69 210 ASP A C 1
ATOM 1649 O O . ASP A 1 210 ? 5.777 -3.614 -25.680 1.00 79.69 210 ASP A O 1
ATOM 1653 N N . PRO A 1 211 ? 6.358 -5.435 -24.514 1.00 68.75 211 PRO A N 1
ATOM 1654 C CA . PRO A 1 211 ? 6.418 -6.299 -25.686 1.00 68.75 211 PRO A CA 1
ATOM 1655 C C . PRO A 1 211 ? 5.038 -6.659 -26.252 1.00 68.75 211 PRO A C 1
ATOM 1657 O O . PRO A 1 211 ? 4.974 -7.233 -27.336 1.00 68.75 211 PRO A O 1
ATOM 1660 N N . LEU A 1 212 ? 3.948 -6.393 -25.522 1.00 69.56 212 LEU A N 1
ATOM 1661 C CA . LEU A 1 212 ? 2.580 -6.615 -25.998 1.00 69.56 212 LEU A CA 1
ATOM 1662 C C . LEU A 1 212 ? 2.073 -5.437 -26.840 1.00 69.56 212 LEU A C 1
ATOM 1664 O O . LEU A 1 212 ? 1.096 -5.597 -27.568 1.00 69.56 212 LEU A O 1
ATOM 1668 N N . TYR A 1 213 ? 2.760 -4.289 -26.790 1.00 66.62 213 TYR A N 1
ATOM 1669 C CA . TYR A 1 213 ? 2.439 -3.088 -27.567 1.00 66.62 213 TYR A CA 1
ATOM 1670 C C . TYR A 1 213 ? 3.633 -2.593 -28.400 1.00 66.62 213 TYR A C 1
ATOM 1672 O O . TYR A 1 213 ? 4.059 -1.448 -28.251 1.00 66.62 213 TYR A O 1
ATOM 1680 N N . PRO A 1 214 ? 4.150 -3.409 -29.338 1.00 55.69 214 PRO A N 1
ATOM 1681 C CA . PRO A 1 214 ? 5.312 -3.054 -30.158 1.00 55.69 214 PRO A CA 1
ATOM 1682 C C . PRO A 1 214 ? 5.030 -1.956 -31.201 1.00 55.69 214 PRO A C 1
ATOM 1684 O O . PRO A 1 214 ? 5.946 -1.494 -31.872 1.00 55.69 214 PRO A O 1
ATOM 1687 N N . HIS A 1 215 ? 3.773 -1.536 -31.376 1.00 51.25 215 HIS A N 1
ATOM 1688 C CA . HIS A 1 215 ? 3.334 -0.747 -32.533 1.00 51.25 215 HIS A CA 1
ATOM 1689 C C . HIS A 1 215 ? 3.728 0.742 -32.526 1.00 51.25 215 HIS A C 1
ATOM 1691 O O . HIS A 1 215 ? 3.399 1.436 -33.485 1.00 51.25 215 HIS A O 1
ATOM 1697 N N . TRP A 1 216 ? 4.423 1.244 -31.499 1.00 53.59 216 TRP A N 1
ATOM 1698 C CA . TRP A 1 216 ? 4.716 2.682 -31.371 1.00 53.59 216 TRP A CA 1
ATOM 1699 C C . TRP A 1 216 ? 6.176 3.080 -31.616 1.00 53.59 216 TRP A C 1
ATOM 1701 O O . TRP A 1 216 ? 6.436 4.256 -31.859 1.00 53.59 216 TRP A O 1
ATOM 1711 N N . GLN A 1 217 ? 7.124 2.139 -31.606 1.00 53.25 217 GLN A N 1
ATOM 1712 C CA . GLN A 1 217 ? 8.545 2.433 -31.819 1.00 53.25 217 GLN A CA 1
ATOM 1713 C C . GLN A 1 217 ? 9.202 1.329 -32.655 1.00 53.25 217 GLN A C 1
ATOM 1715 O O . GLN A 1 217 ? 9.506 0.248 -32.165 1.00 53.25 217 GLN A O 1
ATOM 1720 N N . GLU A 1 218 ? 9.453 1.623 -33.935 1.00 54.69 218 GLU A N 1
ATOM 1721 C CA . GLU A 1 218 ? 10.262 0.772 -34.825 1.00 54.69 218 GLU A CA 1
ATOM 1722 C C . GLU A 1 218 ? 11.740 0.702 -34.385 1.00 54.69 218 GLU A C 1
ATOM 1724 O O . GLU A 1 218 ? 12.481 -0.175 -34.826 1.00 54.69 218 GLU A O 1
ATOM 1729 N N . LEU A 1 219 ? 12.171 1.600 -33.489 1.00 63.75 219 LEU A N 1
ATOM 1730 C CA . LEU A 1 219 ? 13.517 1.642 -32.925 1.00 63.75 219 LEU A CA 1
ATOM 1731 C C . LEU A 1 219 ? 13.512 1.282 -31.440 1.00 63.75 219 LEU A C 1
ATOM 1733 O O . LEU A 1 219 ? 12.778 1.865 -30.644 1.00 63.75 219 LEU A O 1
ATOM 1737 N N . ARG A 1 220 ? 14.399 0.350 -31.072 1.00 72.94 220 ARG A N 1
ATOM 1738 C CA . ARG A 1 220 ? 14.710 0.027 -29.677 1.00 72.94 220 ARG A CA 1
ATOM 1739 C C . ARG A 1 220 ? 15.143 1.311 -28.946 1.00 72.94 220 ARG A C 1
ATOM 1741 O O . ARG A 1 220 ? 15.993 2.025 -29.481 1.00 72.94 220 ARG A O 1
ATOM 1748 N N . PRO A 1 221 ? 14.616 1.586 -27.741 1.00 80.12 221 PRO A N 1
ATOM 1749 C CA . PRO A 1 221 ? 15.042 2.736 -26.951 1.00 80.12 221 PRO A CA 1
ATOM 1750 C C . PRO A 1 221 ? 16.539 2.675 -26.640 1.00 80.12 221 PRO A C 1
ATOM 1752 O O . PRO A 1 221 ? 17.100 1.590 -26.458 1.00 80.12 221 PRO A O 1
ATOM 1755 N N . GLU A 1 222 ? 17.172 3.843 -26.542 1.00 85.62 222 GLU A N 1
ATOM 1756 C CA . GLU A 1 222 ? 18.566 3.957 -26.113 1.00 85.62 222 GLU A CA 1
ATOM 1757 C C . GLU A 1 222 ? 18.764 3.340 -24.722 1.00 85.62 222 GLU A C 1
ATOM 1759 O O . GLU A 1 222 ? 17.942 3.519 -23.818 1.00 85.62 222 GLU A O 1
ATOM 1764 N N . THR A 1 223 ? 19.876 2.624 -24.542 1.00 87.81 223 THR A N 1
ATOM 1765 C CA . THR A 1 223 ? 20.204 1.921 -23.293 1.00 87.81 223 THR A CA 1
ATOM 1766 C C . THR A 1 223 ? 20.198 2.855 -22.082 1.00 87.81 223 THR A C 1
ATOM 1768 O O . THR A 1 223 ? 19.748 2.458 -21.008 1.00 87.81 223 THR A O 1
ATOM 1771 N N . ASP A 1 224 ? 20.634 4.104 -22.254 1.00 89.56 224 ASP A N 1
ATOM 1772 C CA . ASP A 1 224 ? 20.674 5.091 -21.175 1.00 89.56 224 ASP A CA 1
ATOM 1773 C C . ASP A 1 224 ? 19.272 5.463 -20.682 1.00 89.56 224 ASP A C 1
ATOM 1775 O O . ASP A 1 224 ? 19.051 5.505 -19.473 1.00 89.56 224 ASP A O 1
ATOM 1779 N N . HIS A 1 225 ? 18.291 5.605 -21.581 1.00 90.38 225 HIS A N 1
ATOM 1780 C CA . HIS A 1 225 ? 16.899 5.839 -21.188 1.00 90.38 225 HIS A CA 1
ATOM 1781 C C . HIS A 1 225 ? 16.307 4.651 -20.420 1.00 90.38 225 HIS A C 1
ATOM 1783 O O . HIS A 1 225 ? 15.573 4.850 -19.453 1.00 90.38 225 HIS A O 1
ATOM 1789 N N . ILE A 1 226 ? 16.648 3.415 -20.807 1.00 91.12 226 ILE A N 1
ATOM 1790 C CA . ILE A 1 226 ? 16.231 2.218 -20.060 1.00 91.12 226 ILE A CA 1
ATOM 1791 C C . ILE A 1 226 ? 16.858 2.207 -18.662 1.00 91.12 226 ILE A C 1
ATOM 1793 O O . ILE A 1 226 ? 16.184 1.862 -17.694 1.00 91.12 226 ILE A O 1
ATOM 1797 N N . ARG A 1 227 ? 18.130 2.602 -18.537 1.00 91.94 227 ARG A N 1
ATOM 1798 C CA . ARG A 1 227 ? 18.817 2.668 -17.243 1.00 91.94 227 ARG A CA 1
ATOM 1799 C C . ARG A 1 227 ? 18.184 3.711 -16.325 1.00 91.94 227 ARG A C 1
ATOM 1801 O O . ARG A 1 227 ? 17.961 3.417 -15.155 1.00 91.94 227 ARG A O 1
ATOM 1808 N N . THR A 1 228 ? 17.840 4.883 -16.858 1.00 93.69 228 THR A N 1
ATOM 1809 C CA . THR A 1 228 ? 17.100 5.910 -16.113 1.00 93.69 228 THR A CA 1
ATOM 1810 C C . THR A 1 228 ? 15.740 5.390 -15.649 1.00 93.69 228 THR A C 1
ATOM 1812 O O . THR A 1 228 ? 15.444 5.480 -14.462 1.00 93.69 228 THR A O 1
ATOM 1815 N N . LEU A 1 229 ? 14.955 4.770 -16.539 1.00 93.38 229 LEU A N 1
ATOM 1816 C CA . LEU A 1 229 ? 13.650 4.192 -16.197 1.00 93.38 229 LEU A CA 1
ATOM 1817 C C . LEU A 1 229 ? 13.754 3.159 -15.063 1.00 93.38 229 LEU A C 1
ATOM 1819 O O . LEU A 1 229 ? 12.971 3.187 -14.118 1.00 93.38 229 LEU A O 1
ATOM 1823 N N . MET A 1 230 ? 14.727 2.252 -15.158 1.00 94.19 230 MET A N 1
ATOM 1824 C CA . MET A 1 230 ? 14.972 1.221 -14.149 1.00 94.19 230 MET A CA 1
ATOM 1825 C C . MET A 1 230 ? 15.362 1.820 -12.791 1.00 94.19 230 MET A C 1
ATOM 1827 O O . MET A 1 230 ? 14.874 1.346 -11.769 1.00 94.19 230 MET A O 1
ATOM 1831 N N . GLY A 1 231 ? 16.178 2.879 -12.780 1.00 94.38 231 GLY A N 1
ATOM 1832 C CA . GLY A 1 231 ? 16.531 3.598 -11.553 1.00 94.38 231 GLY A CA 1
ATOM 1833 C C . GLY A 1 231 ? 15.333 4.306 -10.910 1.00 94.38 231 GLY A C 1
ATOM 1834 O O . GLY A 1 231 ? 15.151 4.225 -9.699 1.00 94.38 231 GLY A O 1
ATOM 1835 N N . GLU A 1 232 ? 14.463 4.934 -11.709 1.00 94.81 232 GLU A N 1
ATOM 1836 C CA . GLU A 1 232 ? 13.218 5.539 -11.207 1.00 94.81 232 GLU A CA 1
ATOM 1837 C C . GLU A 1 232 ? 12.274 4.488 -10.602 1.00 94.81 232 GLU A C 1
ATOM 1839 O O . GLU A 1 232 ? 11.658 4.712 -9.560 1.00 94.81 232 GLU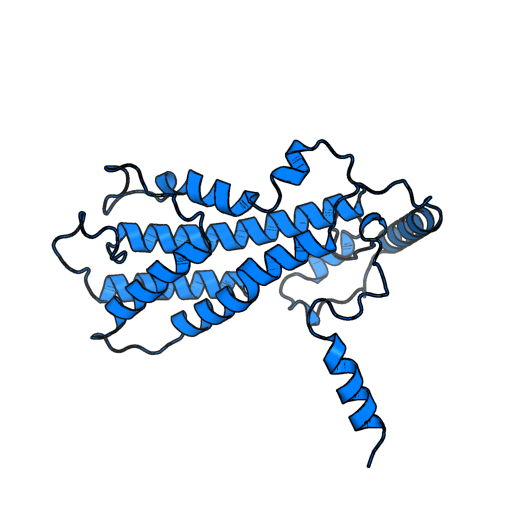 A O 1
ATOM 1844 N N . TRP A 1 233 ? 12.167 3.323 -11.245 1.00 95.75 233 TRP A N 1
ATOM 1845 C CA . TRP A 1 233 ? 11.387 2.190 -10.750 1.00 95.75 233 TRP A CA 1
ATOM 1846 C C . TRP A 1 233 ? 11.934 1.633 -9.431 1.00 95.75 233 TRP A C 1
ATOM 1848 O O . TRP A 1 233 ? 11.154 1.326 -8.528 1.00 95.75 233 TRP A O 1
ATOM 185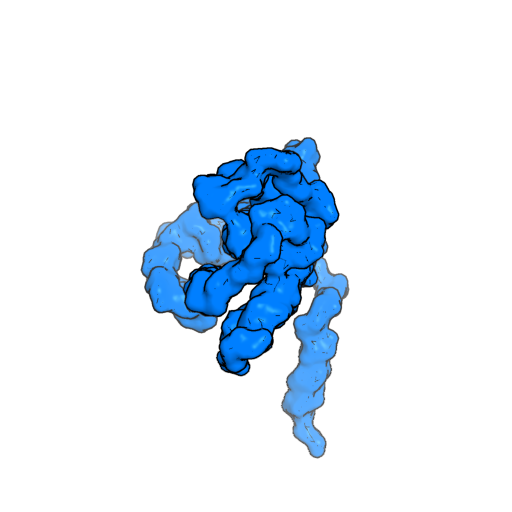8 N N . GLU A 1 234 ? 13.256 1.508 -9.311 1.00 95.44 234 GLU A N 1
ATOM 1859 C CA . GLU A 1 234 ? 13.931 1.096 -8.078 1.00 95.44 234 GLU A CA 1
ATOM 1860 C C . GLU A 1 234 ? 13.646 2.076 -6.933 1.00 95.44 234 GLU A C 1
ATOM 1862 O O . GLU A 1 234 ? 13.254 1.651 -5.841 1.00 95.44 234 GLU A O 1
ATOM 1867 N N . GLU A 1 235 ? 13.774 3.381 -7.185 1.00 95.38 235 GLU A N 1
ATOM 1868 C CA . GLU A 1 235 ? 13.488 4.428 -6.202 1.00 95.38 235 GLU A CA 1
ATOM 1869 C C . GLU A 1 235 ? 12.021 4.386 -5.747 1.00 95.38 235 GLU A C 1
ATOM 1871 O O . GLU A 1 235 ? 11.746 4.358 -4.544 1.00 95.38 235 GLU A O 1
ATOM 1876 N N . ASP A 1 236 ? 11.079 4.303 -6.693 1.00 94.75 236 ASP A N 1
ATOM 1877 C CA . ASP A 1 236 ? 9.643 4.248 -6.404 1.00 94.75 236 ASP A CA 1
ATOM 1878 C C . ASP A 1 236 ? 9.275 3.031 -5.530 1.00 94.75 236 ASP A C 1
ATOM 1880 O O . ASP A 1 236 ? 8.495 3.153 -4.579 1.00 94.75 236 ASP A O 1
ATOM 1884 N N . VAL A 1 237 ? 9.827 1.846 -5.831 1.00 94.31 237 VAL A N 1
ATOM 1885 C CA . VAL A 1 237 ? 9.574 0.620 -5.051 1.00 94.31 237 VAL A CA 1
ATOM 1886 C C . VAL A 1 237 ? 10.262 0.679 -3.689 1.00 94.31 237 VAL A C 1
ATOM 1888 O O . VAL A 1 237 ? 9.668 0.277 -2.687 1.00 94.31 237 VAL A O 1
ATOM 1891 N N . THR A 1 238 ? 11.478 1.215 -3.616 1.00 93.06 238 THR A N 1
ATOM 1892 C CA . THR A 1 238 ? 12.206 1.376 -2.350 1.00 93.06 238 THR A CA 1
ATOM 1893 C C . THR A 1 238 ? 11.462 2.316 -1.405 1.00 93.06 238 THR A C 1
ATOM 1895 O O . THR A 1 238 ? 11.284 1.993 -0.231 1.00 93.06 238 THR A O 1
ATOM 1898 N N . GLN A 1 239 ? 10.950 3.438 -1.918 1.00 91.94 239 GLN A N 1
ATOM 1899 C CA . GLN A 1 239 ? 10.139 4.378 -1.144 1.00 91.94 239 GLN A CA 1
ATOM 1900 C C . GLN A 1 239 ? 8.804 3.765 -0.693 1.00 91.94 239 GLN A C 1
ATOM 1902 O O . GLN A 1 239 ? 8.306 4.081 0.386 1.00 91.94 239 GLN A O 1
ATOM 1907 N N . LEU A 1 240 ? 8.206 2.886 -1.502 1.00 91.94 240 LEU A N 1
ATOM 1908 C CA . LEU A 1 240 ? 6.982 2.175 -1.129 1.00 91.94 240 LEU A CA 1
ATOM 1909 C C . LEU A 1 240 ? 7.206 1.188 0.030 1.00 91.94 240 LEU A C 1
ATOM 1911 O O . LEU A 1 240 ? 6.294 0.971 0.831 1.00 91.94 240 LEU A O 1
ATOM 1915 N N . LEU A 1 241 ? 8.389 0.571 0.097 1.00 87.94 241 LEU A N 1
ATOM 1916 C CA . LEU A 1 241 ? 8.738 -0.449 1.091 1.00 87.94 241 LEU A CA 1
ATOM 1917 C C . LEU A 1 241 ? 9.349 0.114 2.387 1.00 87.94 241 LEU A C 1
ATOM 1919 O O . LEU A 1 241 ? 9.444 -0.628 3.368 1.00 87.94 241 LEU A O 1
ATOM 1923 N N . SER A 1 242 ? 9.760 1.388 2.403 1.00 80.00 242 SER A N 1
ATOM 1924 C CA . SER A 1 242 ? 10.334 2.075 3.575 1.00 80.00 242 SER A CA 1
ATOM 1925 C C . SER A 1 242 ? 9.286 2.489 4.608 1.00 80.00 242 SER A C 1
ATOM 1927 O O . SER A 1 242 ? 9.530 2.263 5.818 1.00 80.00 242 SER A O 1
#

pLDDT: mean 83.13, std 13.06, range [44.0, 97.0]

Radius of gyration: 22.61 Å; Cα contacts (8 Å, |Δi|>4): 190; chains: 1; bounding box: 50×46×64 Å

Organism: NCBI:txid116603

Foldseek 3Di:
DDVVVVVVVVQVVQVDPPRPPVDDDDLLLDDDCPPCVLFVQQVVVCPPHDPVPRDPPPGDPSSVVSSVVSNVPSVVDDPVPALPDPLSVLVVVLCVQPVVLLVVLLVLLPDDDDLVCLLVSLQVSLVSLCSQWPVPQDFDPPQAELPHDLPSLVVRLVCSLCVSPVVVVVVVGDGRPSRVVSSVVSSVLSNLSSVLSSVLNNLCVNQCSHPVPNPHDPDHHDSVSSVVSSVVSSVSSVVSVD

InterPro domains:
  IPR038921 Uncharacterized protein YOR389W-like [PTHR35204] (7-240)

Mean predicted aligned error: 8.93 Å

Nearest PDB structures (foldseek):
  8xoa-assembly1_A  TM=1.621E-01  e=3.187E+00  Homo sapiens
  4z36-assembly1_A  TM=2.449E-01  e=7.543E+00  Homo sapiens
  8xma-assembly1_B  TM=2.155E-01  e=7.913E+00  Homo sapiens